Protein AF-A0A7J2I159-F1 (afdb_monomer_lite)

Sequence (285 aa):
MKMKIIVMLLSILTLILSRWFVVPNFFWIFVFPIVFCVITVYINKYKRRISYYNDFPNVLRVFFGCLGGVLLSFYDIFRVILGLLFVLFGILANDEAMRRVYRNRGLIVLSGIDGTGKSTHAENIRSWLEQNGIRCKIVPFHRYVFLDKLSRFRLRFHKEGRMMETGEKSPPRGWIPAKTSKFSFIRPYIALIDNFFLYLIRVVPSICRRKYVICDRFIWDNYVKHKMLGYNTRYLFELSTVIKPKIGMIFDVPSEVAVERVSGREFHYQYTKEQYDVERVEFKK

Foldseek 3Di:
DVLLVVLQVLLQVLLVCLQPDPDPSVCQLPPVLVVVLVVVQVCCVPPPVDDSLLCVLSSVLSSLSNCLSSLCNDPDPVSPVVSVVSSVCSNPDDSVLVSLLSLLPQEEEEAEDALLCLVVVLVVVCVVCVVVVAAEDEDELPDQPPVVVVVVVVVVVDPPPPVVPPPPQEDDEADDPDPPDPCPLCVLVSSLVSLVVSCVVPPSVCSSVRHRYYYHDGSCLSLLLCVLSPHPNPPVNVSSCPDDHPHYHYRDDQLVSSLVSQVPDSYDHRYDSVSSVSSRVVVVD

Structure (mmCIF, N/CA/C/O backbone):
data_AF-A0A7J2I159-F1
#
_entry.id   AF-A0A7J2I159-F1
#
loop_
_atom_site.group_PDB
_atom_site.id
_atom_site.type_symbol
_atom_site.label_atom_id
_atom_site.label_alt_id
_atom_site.label_comp_id
_atom_site.label_asym_id
_atom_site.label_entity_id
_atom_site.label_seq_id
_atom_site.pdbx_PDB_ins_code
_atom_site.Cartn_x
_atom_site.Cartn_y
_atom_site.Cartn_z
_atom_site.occupancy
_atom_site.B_iso_or_equiv
_atom_site.auth_seq_id
_atom_site.auth_comp_id
_atom_site.auth_asym_id
_atom_site.auth_atom_id
_atom_site.pdbx_PDB_model_num
ATOM 1 N N . MET A 1 1 ? 2.596 -6.182 -27.114 1.00 58.38 1 MET A N 1
ATOM 2 C CA . MET A 1 1 ? 3.818 -6.193 -27.951 1.00 58.38 1 MET A CA 1
ATOM 3 C C . MET A 1 1 ? 4.504 -4.833 -28.014 1.00 58.38 1 MET A C 1
ATOM 5 O O . MET A 1 1 ? 5.648 -4.759 -27.593 1.00 58.38 1 MET A O 1
ATOM 9 N N . LYS A 1 2 ? 3.804 -3.755 -28.411 1.00 82.25 2 LYS A N 1
ATOM 10 C CA . LYS A 1 2 ? 4.381 -2.402 -28.588 1.00 82.25 2 LYS A CA 1
ATOM 11 C C . LYS A 1 2 ? 5.243 -1.902 -27.410 1.00 82.25 2 LYS A C 1
ATOM 13 O O . LYS A 1 2 ? 6.369 -1.486 -27.628 1.00 82.25 2 LYS A O 1
ATOM 18 N N . MET A 1 3 ? 4.777 -2.035 -26.163 1.00 87.00 3 MET A N 1
ATOM 19 C CA . MET A 1 3 ? 5.532 -1.540 -24.996 1.00 87.00 3 MET A CA 1
ATOM 20 C C . MET A 1 3 ? 6.824 -2.320 -24.702 1.00 87.00 3 MET A C 1
ATOM 22 O O . MET A 1 3 ? 7.813 -1.730 -24.290 1.00 87.00 3 MET A O 1
ATOM 26 N N . LYS A 1 4 ? 6.839 -3.640 -24.931 1.00 88.56 4 LYS A N 1
ATOM 27 C CA . LYS A 1 4 ? 8.039 -4.464 -24.695 1.00 88.56 4 LYS A CA 1
ATOM 28 C C . LYS A 1 4 ? 9.181 -4.043 -25.623 1.00 88.56 4 LYS A C 1
ATOM 30 O O . LYS A 1 4 ? 10.315 -3.928 -25.181 1.00 88.56 4 LYS A O 1
ATOM 35 N N . ILE A 1 5 ? 8.839 -3.758 -26.881 1.00 89.75 5 ILE A N 1
ATOM 36 C CA . ILE A 1 5 ? 9.777 -3.275 -27.898 1.00 89.75 5 ILE A CA 1
ATOM 37 C C . ILE A 1 5 ? 10.323 -1.900 -27.501 1.00 89.75 5 ILE A C 1
ATOM 39 O O . ILE A 1 5 ? 11.528 -1.704 -27.541 1.00 89.75 5 ILE A O 1
ATOM 43 N N . ILE A 1 6 ? 9.463 -0.981 -27.044 1.00 90.31 6 ILE A N 1
ATOM 44 C CA . ILE A 1 6 ? 9.890 0.352 -26.583 1.00 90.31 6 ILE A CA 1
ATOM 45 C C . ILE A 1 6 ? 10.890 0.247 -25.425 1.00 90.31 6 ILE A C 1
ATOM 47 O O . ILE A 1 6 ? 11.934 0.888 -25.472 1.00 90.31 6 ILE A O 1
ATOM 51 N N . VAL A 1 7 ? 10.604 -0.576 -24.409 1.00 91.12 7 VAL A N 1
ATOM 52 C CA . VAL A 1 7 ? 11.515 -0.772 -23.264 1.00 91.12 7 VAL A CA 1
ATOM 53 C C . VAL A 1 7 ? 12.863 -1.332 -23.724 1.00 91.12 7 VAL A C 1
ATOM 55 O O . VAL A 1 7 ? 13.901 -0.842 -23.292 1.00 91.12 7 VAL A O 1
ATOM 58 N N . MET A 1 8 ? 12.852 -2.314 -24.628 1.00 91.94 8 MET A N 1
ATOM 59 C CA . MET A 1 8 ? 14.072 -2.914 -25.170 1.00 91.94 8 MET A CA 1
ATOM 60 C C . MET A 1 8 ? 14.891 -1.903 -25.987 1.00 91.94 8 MET A C 1
ATOM 62 O O . MET A 1 8 ? 16.079 -1.732 -25.726 1.00 91.94 8 MET A O 1
ATOM 66 N N . LEU A 1 9 ? 14.258 -1.177 -26.913 1.00 93.06 9 LEU A N 1
ATOM 67 C CA . LEU A 1 9 ? 14.917 -0.142 -27.716 1.00 93.06 9 LEU A CA 1
ATOM 68 C C . LEU A 1 9 ? 15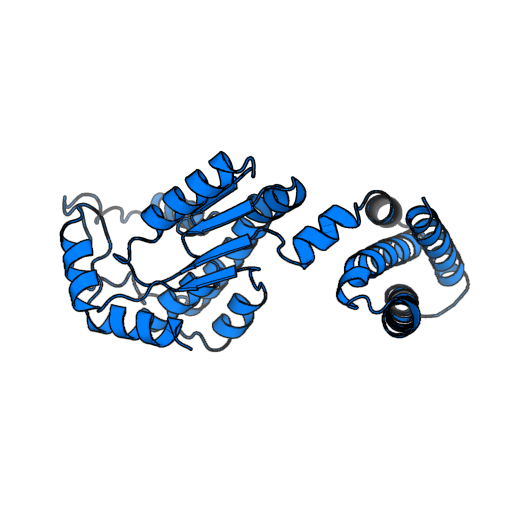.520 0.957 -26.839 1.00 93.06 9 LEU A C 1
ATOM 70 O O . LEU A 1 9 ? 16.670 1.333 -27.046 1.00 93.06 9 LEU A O 1
ATOM 74 N N . LEU A 1 10 ? 14.782 1.432 -25.831 1.00 92.31 10 LEU A N 1
ATOM 75 C CA . LEU A 1 10 ? 15.288 2.446 -24.907 1.00 92.31 10 LEU A CA 1
ATOM 76 C C . LEU A 1 10 ? 16.437 1.916 -24.045 1.00 92.31 10 LEU A C 1
ATOM 78 O O . LEU A 1 10 ? 17.377 2.662 -23.811 1.00 92.31 10 LEU A O 1
ATOM 82 N N . SER A 1 11 ? 16.416 0.645 -23.632 1.00 92.25 11 SER A N 1
ATOM 83 C CA . SER A 1 11 ? 17.537 0.044 -22.890 1.00 92.25 11 SER A CA 1
ATOM 84 C C . SER A 1 11 ? 18.818 -0.085 -23.725 1.00 92.25 11 SER A C 1
ATOM 86 O O . SER A 1 11 ? 19.912 0.153 -23.222 1.00 92.25 11 SER A O 1
ATOM 88 N N . ILE A 1 12 ? 18.694 -0.410 -25.018 1.00 92.62 12 ILE A N 1
ATOM 89 C CA . ILE A 1 12 ? 19.832 -0.461 -25.948 1.00 92.62 12 ILE A CA 1
ATOM 90 C C . ILE A 1 12 ? 20.345 0.956 -26.220 1.00 92.62 12 ILE A C 1
ATOM 92 O O . ILE A 1 12 ? 21.551 1.193 -26.202 1.00 92.62 12 ILE A O 1
ATOM 96 N N . LEU A 1 13 ? 19.435 1.911 -26.423 1.00 92.38 13 LEU A N 1
ATOM 97 C CA . LEU A 1 13 ? 19.789 3.311 -26.625 1.00 92.38 13 LEU A CA 1
ATOM 98 C C . LEU A 1 13 ? 20.539 3.877 -25.412 1.00 92.38 13 LEU A C 1
ATOM 100 O O . LEU A 1 13 ? 21.581 4.503 -25.591 1.00 92.38 13 LEU A O 1
ATOM 104 N N . THR A 1 14 ? 20.065 3.630 -24.184 1.00 90.62 14 THR A N 1
ATOM 105 C CA . THR A 1 14 ? 20.770 4.097 -22.980 1.00 90.62 14 THR A CA 1
ATOM 106 C C . THR A 1 14 ? 22.129 3.434 -22.814 1.00 90.62 14 THR A C 1
ATOM 108 O O . THR A 1 14 ? 23.076 4.125 -22.458 1.00 90.62 14 THR A O 1
ATOM 111 N N . LEU A 1 15 ? 22.263 2.144 -23.138 1.00 91.31 15 LEU A N 1
ATOM 112 C CA . LEU A 1 15 ? 23.552 1.450 -23.141 1.00 91.31 15 LEU A CA 1
ATOM 113 C C . LEU A 1 15 ? 24.565 2.112 -24.090 1.00 91.31 15 LEU A C 1
ATOM 115 O O . LEU A 1 15 ? 25.704 2.359 -23.694 1.00 91.31 15 LEU A O 1
ATOM 119 N N . ILE A 1 16 ? 24.158 2.405 -25.329 1.00 90.62 16 ILE A N 1
ATOM 120 C CA . ILE A 1 16 ? 25.031 3.038 -26.330 1.00 90.62 16 ILE A CA 1
ATOM 121 C C . ILE A 1 16 ? 25.432 4.440 -25.862 1.00 90.62 16 ILE A C 1
ATOM 123 O O . ILE A 1 16 ? 26.619 4.762 -25.817 1.00 90.62 16 ILE A O 1
ATOM 127 N N . LEU A 1 17 ? 24.461 5.254 -25.443 1.00 89.00 17 LEU A N 1
ATOM 128 C CA . LEU A 1 17 ? 24.713 6.630 -25.014 1.00 89.00 17 LEU A CA 1
ATOM 129 C C . LEU A 1 17 ? 25.607 6.700 -23.772 1.00 89.00 17 LEU A C 1
ATOM 131 O O . LEU A 1 17 ? 26.526 7.513 -23.736 1.00 89.00 17 LEU A O 1
ATOM 135 N N . SER A 1 18 ? 25.404 5.814 -22.795 1.00 87.00 18 SER A N 1
ATOM 136 C CA . SER A 1 18 ? 26.244 5.731 -21.593 1.00 87.00 18 SER A CA 1
ATOM 137 C C . SER A 1 18 ? 27.680 5.280 -21.859 1.00 87.00 18 SER A C 1
ATOM 139 O O . SER A 1 18 ? 28.532 5.461 -20.993 1.00 87.00 18 SER A O 1
ATOM 141 N N . ARG A 1 19 ? 27.967 4.673 -23.016 1.00 85.31 19 ARG A N 1
ATOM 142 C CA . ARG A 1 19 ? 29.338 4.312 -23.412 1.00 85.31 19 ARG A CA 1
ATOM 143 C C . ARG A 1 19 ? 30.039 5.412 -24.205 1.00 85.31 19 ARG A C 1
ATOM 145 O O . ARG A 1 19 ? 31.258 5.506 -24.136 1.00 85.31 19 ARG A O 1
ATOM 152 N N . TRP A 1 20 ? 29.284 6.201 -24.966 1.00 84.69 20 TRP A N 1
ATOM 153 C CA . TRP A 1 20 ? 29.835 7.163 -25.926 1.00 84.69 20 TRP A CA 1
ATOM 154 C C . TRP A 1 20 ? 29.887 8.597 -25.391 1.00 84.69 20 TRP A C 1
ATOM 156 O O . TRP A 1 20 ? 30.729 9.375 -25.828 1.00 84.69 20 TRP A O 1
ATOM 166 N N . PHE A 1 21 ? 29.016 8.959 -24.447 1.00 82.12 21 PHE A N 1
ATOM 167 C CA . PHE A 1 21 ? 28.947 10.315 -23.902 1.00 82.12 21 PHE A CA 1
ATOM 168 C C . PHE A 1 21 ? 29.496 10.390 -22.476 1.00 82.12 21 PHE A C 1
ATOM 170 O O . PHE A 1 21 ? 29.102 9.618 -21.605 1.00 82.12 21 PHE A O 1
ATOM 177 N N . VAL A 1 22 ? 30.330 11.402 -22.210 1.00 73.12 22 VAL A N 1
ATOM 178 C CA . VAL A 1 22 ? 30.874 11.735 -20.876 1.00 73.12 22 VAL A CA 1
ATOM 179 C C . VAL A 1 22 ? 29.848 12.535 -20.060 1.00 73.12 22 VAL A C 1
ATOM 181 O O . VAL A 1 22 ? 30.122 13.605 -19.527 1.00 73.12 22 VAL A O 1
ATOM 184 N N . VAL A 1 23 ? 28.610 12.054 -20.010 1.00 76.19 23 VAL A N 1
ATOM 185 C CA . VAL A 1 23 ? 27.551 12.627 -19.169 1.00 76.19 23 VAL A CA 1
ATOM 186 C C . VAL A 1 23 ? 27.371 11.697 -17.972 1.00 76.19 23 VAL A C 1
ATOM 188 O O . VAL A 1 23 ? 27.464 10.479 -18.145 1.00 76.19 23 VAL A O 1
ATOM 191 N N . PRO A 1 24 ? 27.100 12.210 -16.755 1.00 79.75 24 PRO A N 1
ATOM 192 C CA . PRO A 1 24 ? 26.828 11.350 -15.614 1.00 79.75 24 PRO A CA 1
ATOM 193 C C . PRO A 1 24 ? 25.751 10.321 -15.955 1.00 79.75 24 PRO A C 1
ATOM 195 O O . PRO A 1 24 ? 24.644 10.674 -16.350 1.00 79.75 24 PRO A O 1
ATOM 198 N N . ASN A 1 25 ? 26.063 9.040 -15.763 1.00 74.19 25 ASN A N 1
ATOM 199 C CA . ASN A 1 25 ? 25.189 7.919 -16.117 1.00 74.19 25 ASN A CA 1
ATOM 200 C C . ASN A 1 25 ? 23.771 8.017 -15.523 1.00 74.19 25 ASN A C 1
ATOM 202 O O . ASN A 1 25 ? 22.812 7.534 -16.120 1.00 74.19 25 ASN A O 1
ATOM 206 N N . PHE A 1 26 ? 23.616 8.700 -14.385 1.00 77.25 26 PHE A N 1
ATOM 207 C CA . PHE A 1 26 ? 22.316 8.977 -13.770 1.00 77.25 26 PHE A CA 1
ATOM 208 C C . PHE A 1 26 ? 21.402 9.865 -14.623 1.00 77.25 26 PHE A C 1
ATOM 210 O O . PHE A 1 26 ? 20.183 9.758 -14.513 1.00 77.25 26 PHE A O 1
ATOM 217 N N . PHE A 1 27 ? 21.955 10.697 -15.503 1.00 85.19 27 PHE A N 1
ATOM 218 C CA . PHE A 1 27 ? 21.188 11.577 -16.380 1.00 85.19 27 PHE A CA 1
ATOM 219 C C . PHE A 1 27 ? 20.254 10.777 -17.299 1.00 85.19 27 PHE A C 1
ATOM 221 O O . PHE A 1 27 ? 19.045 11.014 -17.332 1.00 85.19 27 PHE A O 1
ATOM 228 N N . TRP A 1 28 ? 20.782 9.745 -17.963 1.00 82.19 28 TRP A N 1
ATOM 229 C CA . TRP A 1 28 ? 20.014 8.904 -18.886 1.00 82.19 28 TRP A CA 1
ATOM 230 C C . TRP A 1 28 ? 18.925 8.077 -18.193 1.00 82.19 28 TRP A C 1
ATOM 232 O O . TRP A 1 28 ? 17.908 7.763 -18.812 1.00 82.19 28 TRP A O 1
ATOM 242 N N . ILE A 1 29 ? 19.100 7.775 -16.902 1.00 87.31 29 ILE A N 1
ATOM 243 C CA . ILE A 1 29 ? 18.109 7.050 -16.095 1.00 87.31 29 ILE A CA 1
ATOM 244 C C . ILE A 1 29 ? 16.820 7.866 -15.950 1.00 87.31 29 ILE A C 1
ATOM 246 O O . ILE A 1 29 ? 15.743 7.279 -15.944 1.00 87.31 29 ILE A O 1
ATOM 250 N N . PHE A 1 30 ? 16.902 9.198 -15.858 1.00 88.44 30 PHE A N 1
ATOM 251 C CA . PHE A 1 30 ? 15.733 10.051 -15.610 1.00 88.44 30 PHE A CA 1
ATOM 252 C C . PHE A 1 30 ? 15.216 10.768 -16.859 1.00 88.44 30 PHE A C 1
ATOM 254 O O . PHE A 1 30 ? 14.002 10.914 -17.003 1.00 88.44 30 PHE A O 1
ATOM 261 N N . VAL A 1 31 ? 16.087 11.158 -17.793 1.00 89.69 31 VAL A N 1
ATOM 262 C CA . VAL A 1 31 ? 15.688 11.938 -18.979 1.00 89.69 31 VAL A CA 1
ATOM 263 C C . VAL A 1 31 ? 14.695 11.180 -19.854 1.00 89.69 31 VAL A C 1
ATOM 265 O O . VAL A 1 31 ? 13.618 11.700 -20.143 1.00 89.69 31 VAL A O 1
ATOM 268 N N . PHE A 1 32 ? 14.997 9.936 -20.234 1.00 88.75 32 PHE A N 1
ATOM 269 C CA . PHE A 1 32 ? 14.109 9.169 -21.111 1.00 88.75 32 PHE A CA 1
ATOM 270 C C . PHE A 1 32 ? 12.751 8.852 -20.469 1.00 88.75 32 PHE A C 1
ATOM 272 O O . PHE A 1 32 ? 11.735 9.075 -21.134 1.00 88.75 32 PHE A O 1
ATOM 279 N N . PRO A 1 33 ? 12.663 8.412 -19.196 1.00 90.81 33 PRO A N 1
ATOM 280 C CA . PRO A 1 33 ? 11.369 8.256 -18.533 1.00 90.81 33 PRO A CA 1
ATOM 281 C C . PRO A 1 33 ? 10.580 9.561 -18.398 1.00 90.81 33 PRO A C 1
ATOM 283 O O . PRO A 1 33 ? 9.361 9.531 -18.566 1.00 90.81 33 PRO A O 1
ATOM 286 N N . ILE A 1 34 ? 11.236 10.697 -18.127 1.00 90.81 34 ILE A N 1
ATOM 287 C CA . ILE A 1 34 ? 10.565 12.004 -18.024 1.00 90.81 34 ILE A CA 1
ATOM 288 C C . ILE A 1 34 ? 10.009 12.425 -19.385 1.00 90.81 34 ILE A C 1
ATOM 290 O O . ILE A 1 34 ? 8.825 12.743 -19.479 1.00 90.81 34 ILE A O 1
ATOM 294 N N . VAL A 1 35 ? 10.815 12.364 -20.449 1.00 90.88 35 VAL A N 1
ATOM 295 C CA . VAL A 1 35 ? 10.371 12.687 -21.816 1.00 90.88 35 VAL A CA 1
ATOM 296 C C . VAL A 1 35 ? 9.223 11.768 -22.236 1.00 90.88 35 VAL A C 1
ATOM 298 O O . VAL A 1 35 ? 8.194 12.235 -22.726 1.00 90.88 35 VAL A O 1
ATOM 301 N N . PHE A 1 36 ? 9.342 10.466 -21.967 1.00 90.06 36 PHE A N 1
ATOM 302 C CA . PHE A 1 36 ? 8.275 9.502 -22.218 1.00 90.06 36 PHE A CA 1
ATOM 303 C C . PHE A 1 36 ? 6.997 9.843 -21.433 1.00 90.06 36 PHE A C 1
ATOM 305 O O . PHE A 1 36 ? 5.900 9.808 -21.994 1.00 90.06 36 PHE A O 1
ATOM 312 N N . CYS A 1 37 ? 7.116 10.223 -20.158 1.00 89.38 37 CYS A N 1
ATOM 313 C CA . CYS A 1 37 ? 5.994 10.672 -19.333 1.00 89.38 37 CYS A CA 1
ATOM 314 C C . CYS A 1 37 ? 5.311 11.904 -19.945 1.00 89.38 37 CYS A C 1
ATOM 316 O O . CYS A 1 37 ? 4.107 11.881 -20.177 1.00 89.38 37 CYS A O 1
ATOM 318 N N . VAL A 1 38 ? 6.067 12.944 -20.304 1.00 88.44 38 VAL A N 1
ATOM 319 C CA . VAL A 1 38 ? 5.517 14.176 -20.895 1.00 88.44 38 VAL A CA 1
ATOM 320 C C . VAL A 1 38 ? 4.773 13.885 -22.202 1.00 88.44 38 VAL A C 1
ATOM 322 O O . VAL A 1 38 ? 3.632 14.319 -22.369 1.00 88.44 38 VAL A O 1
ATOM 325 N N . ILE A 1 39 ? 5.370 13.095 -23.100 1.00 87.69 39 ILE A N 1
ATOM 326 C CA . ILE A 1 39 ? 4.756 12.732 -24.386 1.00 87.69 39 ILE A CA 1
ATOM 327 C C . ILE A 1 39 ? 3.473 11.922 -24.168 1.00 87.69 39 ILE A C 1
ATOM 329 O O . ILE A 1 39 ? 2.435 12.224 -24.759 1.00 87.69 39 ILE A O 1
ATOM 333 N N . THR A 1 40 ? 3.518 10.896 -23.315 1.00 85.31 40 THR A N 1
ATOM 334 C CA . THR A 1 40 ? 2.352 10.033 -23.057 1.00 85.31 40 THR A CA 1
ATOM 335 C C . THR A 1 40 ? 1.216 10.785 -22.373 1.00 85.31 40 THR A C 1
ATOM 337 O O . THR A 1 40 ? 0.069 10.655 -22.803 1.00 85.31 40 THR A O 1
ATOM 340 N N . VAL A 1 41 ? 1.525 11.642 -21.395 1.00 83.50 41 VAL A N 1
ATOM 341 C CA . VAL A 1 41 ? 0.549 12.511 -20.726 1.00 83.50 41 VAL A CA 1
ATOM 342 C C . VAL A 1 41 ? -0.086 13.478 -21.719 1.00 83.50 41 VAL A C 1
ATOM 344 O O . VAL A 1 41 ? -1.310 13.608 -21.731 1.00 83.50 41 VAL A O 1
ATOM 347 N N . TYR A 1 42 ? 0.706 14.116 -22.585 1.00 83.31 42 TYR A N 1
ATOM 348 C CA . TYR A 1 42 ? 0.189 15.017 -23.615 1.00 83.31 42 TYR A CA 1
ATOM 349 C C . TYR A 1 42 ? -0.767 14.287 -24.570 1.00 83.31 42 TYR A C 1
ATOM 351 O O . TYR A 1 42 ? -1.920 14.695 -24.736 1.00 83.31 42 TYR A O 1
ATOM 359 N N . ILE A 1 43 ? -0.337 13.152 -25.130 1.00 81.94 43 ILE A N 1
ATOM 360 C CA . ILE A 1 43 ? -1.156 12.354 -26.052 1.00 81.94 43 ILE A CA 1
ATOM 361 C C . ILE A 1 43 ? -2.446 11.887 -25.367 1.00 81.94 43 ILE A C 1
ATOM 363 O O . ILE A 1 43 ? -3.527 12.004 -25.943 1.00 81.94 43 ILE A O 1
ATOM 367 N N . ASN A 1 44 ? -2.375 11.369 -24.142 1.00 78.19 44 ASN A N 1
ATOM 368 C CA . ASN A 1 44 ? -3.551 10.809 -23.480 1.00 78.19 44 ASN A CA 1
ATOM 369 C C . ASN A 1 44 ? -4.523 11.873 -22.962 1.00 78.19 44 ASN A C 1
ATOM 371 O O . ASN A 1 44 ? -5.735 11.641 -23.020 1.00 78.19 44 ASN A O 1
ATOM 375 N N . LYS A 1 45 ? -4.027 13.041 -22.537 1.00 75.81 45 LYS A N 1
ATOM 376 C CA . LYS A 1 45 ? -4.864 14.173 -22.122 1.00 75.81 45 LYS A CA 1
ATOM 377 C C . LYS A 1 45 ? -5.625 14.766 -23.308 1.00 75.81 45 LYS A C 1
ATOM 379 O O . LYS A 1 45 ? -6.845 14.885 -23.230 1.00 75.81 45 LYS A O 1
ATOM 384 N N . TYR A 1 46 ? -4.932 15.082 -24.404 1.00 72.75 46 TYR A N 1
ATOM 385 C CA . TYR A 1 46 ? -5.533 15.801 -25.533 1.00 72.75 46 TYR A CA 1
ATOM 386 C C . TYR A 1 46 ? -6.217 14.885 -26.553 1.00 72.75 46 TYR A C 1
ATOM 388 O O . TYR A 1 46 ? -7.299 15.210 -27.031 1.00 72.75 46 TYR A O 1
ATOM 396 N N . LYS A 1 47 ? -5.638 13.718 -26.864 1.00 71.94 47 LYS A N 1
ATOM 397 C CA . LYS A 1 47 ? -6.154 12.832 -27.924 1.00 71.94 47 LYS A CA 1
ATOM 398 C C . LYS A 1 47 ? -7.162 11.800 -27.423 1.00 71.94 47 LYS A C 1
ATOM 400 O O . LYS A 1 47 ? -7.982 11.332 -28.204 1.00 71.94 47 LYS A O 1
ATOM 405 N N . ARG A 1 48 ? -7.075 11.383 -26.154 1.00 72.06 48 ARG A N 1
ATOM 406 C CA . ARG A 1 48 ? -7.845 10.231 -25.643 1.00 72.06 48 ARG A CA 1
ATOM 407 C C . ARG A 1 48 ? -8.726 10.520 -24.426 1.00 72.06 48 ARG A C 1
ATOM 409 O O . ARG A 1 48 ? -9.504 9.646 -24.062 1.00 72.06 48 ARG A O 1
ATOM 416 N N . ARG A 1 49 ? -8.631 11.703 -23.801 1.00 73.69 49 ARG A N 1
ATOM 417 C CA . ARG A 1 49 ? -9.320 12.053 -22.535 1.00 73.69 49 ARG A CA 1
ATOM 418 C C . ARG A 1 49 ? -9.138 10.996 -21.432 1.00 73.69 49 ARG A C 1
ATOM 420 O O . ARG A 1 49 ? -10.031 10.744 -20.627 1.00 73.69 49 ARG A O 1
ATOM 427 N N . ILE A 1 50 ? -7.972 10.353 -21.391 1.00 75.75 50 ILE A N 1
ATOM 428 C CA . ILE A 1 50 ? -7.640 9.327 -20.399 1.00 75.75 50 ILE A CA 1
ATOM 429 C C . ILE A 1 50 ? -6.856 9.980 -19.250 1.00 75.75 50 ILE A C 1
ATOM 431 O O . ILE A 1 50 ? -5.984 10.812 -19.482 1.00 75.75 50 ILE A O 1
ATOM 435 N N . SER A 1 51 ? -7.131 9.581 -18.002 1.00 73.31 51 SER A N 1
ATOM 436 C CA . SER A 1 51 ? -6.363 10.037 -16.831 1.00 73.31 51 SER A CA 1
ATOM 437 C C . SER A 1 51 ? -4.873 9.677 -16.945 1.00 73.31 51 SER A C 1
ATOM 439 O O . SER A 1 51 ? -4.540 8.517 -17.204 1.00 73.31 51 SER A O 1
ATOM 441 N N . TYR A 1 52 ? -3.995 10.648 -16.661 1.00 70.56 52 TYR A N 1
ATOM 442 C CA . TYR A 1 52 ? -2.527 10.522 -16.703 1.00 70.56 52 TYR A CA 1
ATOM 443 C C . TYR A 1 52 ? -1.976 9.392 -15.819 1.00 70.56 52 TYR A C 1
ATOM 445 O O . TYR A 1 52 ? -0.948 8.790 -16.116 1.00 70.56 52 TYR A O 1
ATOM 453 N N . TYR A 1 53 ? -2.701 9.020 -14.763 1.00 68.19 53 TYR A N 1
ATOM 454 C CA . TYR A 1 53 ? -2.349 7.904 -13.884 1.00 68.19 53 TYR A CA 1
ATOM 455 C C . TYR A 1 53 ? -2.292 6.538 -14.588 1.00 68.19 53 TYR A C 1
ATOM 457 O O . TYR A 1 53 ? -1.783 5.573 -14.021 1.00 68.19 53 TYR A O 1
ATOM 465 N N . ASN A 1 54 ? -2.832 6.419 -15.806 1.00 74.69 54 ASN A N 1
ATOM 466 C CA . ASN A 1 54 ? -2.713 5.200 -16.610 1.00 74.69 54 ASN A CA 1
ATOM 467 C C . ASN A 1 54 ? -1.308 4.966 -17.173 1.00 74.69 54 ASN A C 1
ATOM 469 O O . ASN A 1 54 ? -1.009 3.828 -17.538 1.00 74.69 54 ASN A O 1
ATOM 473 N N . ASP A 1 55 ? -0.472 6.001 -17.266 1.00 82.12 55 ASP A N 1
ATOM 474 C CA . ASP A 1 55 ? 0.836 5.896 -17.921 1.00 82.12 55 ASP A CA 1
ATOM 475 C C . ASP A 1 55 ? 1.980 5.674 -16.944 1.00 82.12 55 ASP A C 1
ATOM 477 O O . ASP A 1 55 ? 3.025 5.166 -17.345 1.00 82.12 55 ASP A O 1
ATOM 481 N N . PHE A 1 56 ? 1.771 5.962 -15.657 1.00 84.19 56 PHE A N 1
ATOM 482 C CA . PHE A 1 56 ? 2.789 5.779 -14.625 1.00 84.19 56 PHE A CA 1
ATOM 483 C C . PHE A 1 56 ? 3.417 4.370 -14.635 1.00 84.19 56 PHE A C 1
ATOM 485 O O . PHE A 1 56 ? 4.644 4.270 -14.606 1.00 84.19 56 PHE A O 1
ATOM 492 N N . PRO A 1 57 ? 2.652 3.267 -14.783 1.00 88.00 57 PRO A N 1
ATOM 493 C CA . PRO A 1 57 ? 3.250 1.940 -14.924 1.00 88.00 57 PRO A CA 1
ATOM 494 C C . PRO A 1 57 ? 4.158 1.783 -16.145 1.00 88.00 57 PRO A C 1
ATOM 496 O O . PRO A 1 57 ? 5.186 1.118 -16.059 1.00 88.00 57 PRO A O 1
ATOM 499 N N . ASN A 1 58 ? 3.815 2.407 -17.272 1.00 89.12 58 ASN A N 1
ATOM 500 C CA . ASN A 1 58 ? 4.638 2.369 -18.477 1.00 89.12 58 ASN A CA 1
ATOM 501 C C . ASN A 1 58 ? 5.903 3.216 -18.319 1.00 89.12 58 ASN A C 1
ATOM 503 O O . ASN A 1 58 ? 6.976 2.761 -18.706 1.00 89.12 58 ASN A O 1
ATOM 507 N N . VAL A 1 59 ? 5.804 4.382 -17.678 1.00 90.69 59 VAL A N 1
ATOM 508 C CA . VAL A 1 59 ? 6.968 5.198 -17.297 1.00 90.69 59 VAL A CA 1
ATOM 509 C C . VAL A 1 59 ? 7.911 4.395 -16.401 1.00 90.69 59 VAL A C 1
ATOM 511 O O . VAL A 1 59 ? 9.113 4.369 -16.650 1.00 90.69 59 VAL A O 1
ATOM 514 N N . LEU A 1 60 ? 7.379 3.659 -15.420 1.00 91.12 60 LEU A N 1
ATOM 515 C CA . LEU A 1 60 ? 8.189 2.825 -14.531 1.00 91.12 60 LEU A CA 1
ATOM 516 C C . LEU A 1 60 ? 8.893 1.681 -15.285 1.00 91.12 60 LEU A C 1
ATOM 518 O O . LEU A 1 60 ? 10.047 1.365 -15.007 1.00 91.12 60 LEU A O 1
ATOM 522 N N . ARG A 1 61 ? 8.238 1.082 -16.286 1.00 91.88 61 ARG A N 1
ATOM 523 C CA . ARG A 1 61 ? 8.868 0.071 -17.154 1.00 91.88 61 ARG A CA 1
ATOM 524 C C . ARG A 1 61 ? 10.010 0.645 -17.986 1.00 91.88 61 ARG A C 1
ATOM 526 O O . ARG A 1 61 ? 11.034 -0.017 -18.124 1.00 91.88 61 ARG A O 1
ATOM 533 N N . VAL A 1 62 ? 9.835 1.854 -18.524 1.00 92.88 62 VAL A N 1
ATOM 534 C CA . VAL A 1 62 ? 10.901 2.572 -19.240 1.00 92.88 62 VAL A CA 1
ATOM 535 C C . VAL A 1 62 ? 12.049 2.888 -18.292 1.00 92.88 62 VAL A C 1
ATOM 537 O O . VAL A 1 62 ? 13.190 2.612 -1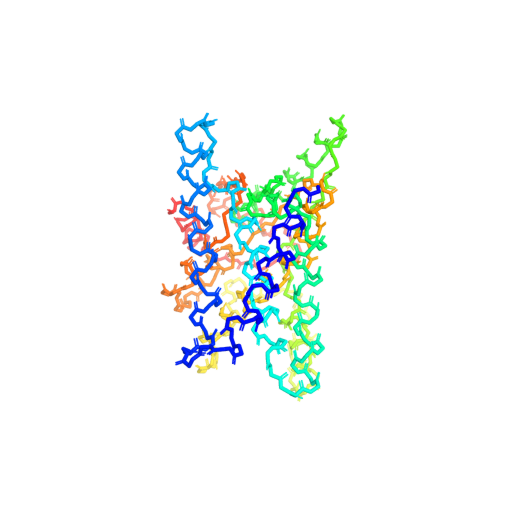8.636 1.00 92.88 62 VAL A O 1
ATOM 540 N N . PHE A 1 63 ? 11.756 3.359 -17.080 1.00 93.94 63 PHE A N 1
ATOM 541 C CA . PHE A 1 63 ? 12.760 3.603 -16.046 1.00 93.94 63 PHE A CA 1
ATOM 542 C C . PHE A 1 63 ? 13.606 2.358 -15.755 1.00 93.94 63 PHE A C 1
ATOM 544 O O . PHE A 1 63 ? 14.830 2.447 -15.781 1.00 93.94 63 PHE A O 1
ATOM 551 N N . PHE A 1 64 ? 12.990 1.184 -15.570 1.00 93.94 64 PHE A N 1
ATOM 552 C CA . PHE A 1 64 ? 13.747 -0.061 -15.390 1.00 93.94 64 PHE A CA 1
ATOM 553 C C . PHE A 1 64 ? 14.571 -0.446 -16.623 1.00 93.94 64 PHE A C 1
ATOM 555 O O . PHE A 1 64 ? 15.702 -0.896 -16.472 1.00 93.94 64 PHE A O 1
ATOM 562 N N . GLY A 1 65 ? 14.049 -0.226 -17.833 1.00 93.81 65 GLY A N 1
ATOM 563 C CA . GLY A 1 65 ? 14.812 -0.424 -19.068 1.00 93.81 65 GLY A CA 1
ATOM 564 C C . GLY A 1 65 ? 16.043 0.483 -19.150 1.00 93.81 65 GLY A C 1
ATOM 565 O O . GLY A 1 65 ? 17.140 0.001 -19.419 1.00 93.81 65 GLY A O 1
ATOM 566 N N . CYS A 1 66 ? 15.883 1.777 -18.862 1.00 93.50 66 CYS A N 1
ATOM 567 C CA . CYS A 1 66 ? 16.968 2.757 -18.877 1.00 93.50 66 CYS A CA 1
ATOM 568 C C . CYS A 1 66 ? 18.012 2.466 -17.793 1.00 93.50 66 CYS A C 1
ATOM 570 O O . CYS A 1 66 ? 19.203 2.446 -18.099 1.00 93.50 66 CYS A O 1
ATOM 572 N N . LEU A 1 67 ? 17.571 2.173 -16.563 1.00 93.50 67 LEU A N 1
ATOM 573 C CA . LEU A 1 67 ? 18.432 1.745 -15.457 1.00 93.50 67 LEU A CA 1
ATOM 574 C C . LEU A 1 67 ? 19.225 0.487 -15.828 1.00 93.50 67 LEU A C 1
ATOM 576 O O . LEU A 1 67 ? 20.430 0.429 -15.602 1.00 93.50 67 LEU A O 1
ATOM 580 N N . GLY A 1 68 ? 18.558 -0.493 -16.441 1.00 92.56 68 GLY A N 1
ATOM 581 C CA . GLY A 1 68 ? 19.193 -1.709 -16.928 1.00 92.56 68 GLY A CA 1
ATOM 582 C C . GLY A 1 68 ? 20.259 -1.430 -17.988 1.00 92.56 68 GLY A C 1
ATOM 583 O O . GLY A 1 68 ? 21.383 -1.904 -17.852 1.00 92.56 68 GLY A O 1
ATOM 584 N N . GLY A 1 69 ? 19.955 -0.598 -18.988 1.00 92.06 69 GLY A N 1
ATOM 585 C CA . GLY A 1 69 ? 20.917 -0.208 -20.026 1.00 92.06 69 GLY A CA 1
ATOM 586 C C . GLY A 1 69 ? 22.134 0.553 -19.490 1.00 92.06 69 GLY A C 1
ATOM 587 O O . GLY A 1 69 ? 23.252 0.300 -19.927 1.00 92.06 69 GLY A O 1
ATOM 588 N N . VAL A 1 70 ? 21.946 1.414 -18.484 1.00 92.06 70 VAL A N 1
ATOM 589 C CA . VAL A 1 70 ? 23.055 2.096 -17.796 1.00 92.06 70 VAL A CA 1
ATOM 590 C C . VAL A 1 70 ? 23.914 1.103 -17.011 1.00 92.06 70 VAL A C 1
ATOM 592 O O . VAL A 1 70 ? 25.135 1.167 -17.060 1.00 92.06 70 VAL A O 1
ATOM 595 N N . LEU A 1 71 ? 23.308 0.147 -16.306 1.00 91.69 71 LEU A N 1
ATOM 596 C CA . LEU A 1 71 ? 24.065 -0.870 -15.569 1.00 91.69 71 LEU A CA 1
ATOM 597 C C . LEU A 1 71 ? 24.867 -1.800 -16.497 1.00 91.69 71 LEU A C 1
ATOM 599 O O . LEU A 1 71 ? 25.972 -2.206 -16.143 1.00 91.69 71 LEU A O 1
ATOM 603 N N . LEU A 1 72 ? 24.354 -2.067 -17.701 1.00 91.81 72 LEU A N 1
ATOM 604 C CA . LEU A 1 72 ? 25.042 -2.819 -18.758 1.00 91.81 72 LEU A CA 1
ATOM 605 C C . LEU A 1 72 ? 26.233 -2.071 -19.381 1.00 91.81 72 LEU A C 1
ATOM 607 O O . LEU A 1 72 ? 27.040 -2.679 -20.093 1.00 91.81 72 LEU A O 1
ATOM 611 N N . SER A 1 73 ? 26.352 -0.756 -19.167 1.00 89.38 73 SER A N 1
ATOM 612 C CA . SER A 1 73 ? 27.478 0.014 -19.700 1.00 89.38 73 SER A CA 1
ATOM 613 C C . SER A 1 73 ? 28.766 -0.206 -18.902 1.00 89.38 73 SER A C 1
ATOM 615 O O . SER A 1 73 ? 29.847 0.023 -19.440 1.00 89.38 73 SER A O 1
ATOM 617 N N . PHE A 1 74 ? 28.662 -0.678 -17.656 1.00 87.75 74 PHE A N 1
ATOM 618 C CA . PHE A 1 74 ? 29.807 -0.993 -16.807 1.00 87.75 74 PHE A CA 1
ATOM 619 C C . PHE A 1 74 ? 30.426 -2.354 -17.162 1.00 87.75 74 PHE A C 1
ATOM 621 O O . PHE A 1 74 ? 29.743 -3.258 -17.632 1.00 87.75 74 PHE A O 1
ATOM 628 N N . TYR A 1 75 ? 31.720 -2.509 -16.874 1.00 84.62 75 TYR A N 1
ATOM 629 C CA . TYR A 1 75 ? 32.478 -3.748 -17.110 1.00 84.62 75 TYR A CA 1
ATOM 630 C C . TYR A 1 75 ? 32.418 -4.748 -15.944 1.00 84.62 75 TYR A C 1
ATOM 632 O O . TYR A 1 75 ? 32.900 -5.870 -16.059 1.00 84.62 75 TYR A O 1
ATOM 640 N N . ASP A 1 76 ? 31.832 -4.346 -14.816 1.00 91.06 76 ASP A N 1
ATOM 641 C CA . ASP A 1 76 ? 31.675 -5.199 -13.640 1.00 91.06 76 ASP A CA 1
ATOM 642 C C . ASP A 1 76 ? 30.574 -6.247 -13.866 1.00 91.06 76 ASP A C 1
ATOM 644 O O . ASP A 1 76 ? 29.412 -5.903 -14.106 1.00 91.06 76 ASP A O 1
ATOM 648 N N . ILE A 1 77 ? 30.937 -7.527 -13.742 1.00 92.25 77 ILE A N 1
ATOM 649 C CA . ILE A 1 77 ? 30.051 -8.682 -13.950 1.00 92.25 77 ILE A CA 1
ATOM 650 C C . ILE A 1 77 ? 28.777 -8.558 -13.108 1.00 92.25 77 ILE A C 1
ATOM 652 O O . ILE A 1 77 ? 27.679 -8.812 -13.610 1.00 92.25 77 ILE A O 1
ATOM 656 N N . PHE A 1 78 ? 28.893 -8.118 -11.851 1.00 93.75 78 PHE A N 1
ATOM 657 C CA . PHE A 1 78 ? 27.737 -7.978 -10.966 1.00 93.75 78 PHE A CA 1
ATOM 658 C C . PHE A 1 78 ? 26.721 -6.961 -11.509 1.00 93.75 78 PHE A C 1
ATOM 660 O O . PHE A 1 78 ? 25.516 -7.230 -11.546 1.00 93.75 78 PHE A O 1
ATOM 667 N N . ARG A 1 79 ? 27.196 -5.807 -11.995 1.00 92.19 79 ARG A N 1
ATOM 668 C CA . ARG A 1 79 ? 26.343 -4.762 -12.585 1.00 92.19 79 ARG A CA 1
ATOM 669 C C . ARG A 1 79 ? 25.732 -5.195 -13.906 1.00 92.19 79 ARG A C 1
ATOM 671 O O . ARG A 1 79 ? 24.568 -4.889 -14.139 1.00 92.19 79 ARG A O 1
ATOM 678 N N . VAL A 1 80 ? 26.466 -5.936 -14.732 1.00 91.62 80 VAL A N 1
ATOM 679 C CA . VAL A 1 80 ? 25.942 -6.477 -15.994 1.00 91.62 80 VAL A CA 1
ATOM 680 C C . VAL A 1 80 ? 24.775 -7.429 -15.726 1.00 91.62 80 VAL A C 1
ATOM 682 O O . VAL A 1 80 ? 23.708 -7.271 -16.320 1.00 91.62 80 VAL A O 1
ATOM 685 N N . ILE A 1 81 ? 24.928 -8.360 -14.777 1.00 93.56 81 ILE A N 1
ATOM 686 C CA . ILE A 1 81 ? 23.850 -9.276 -14.370 1.00 93.56 81 ILE A CA 1
ATOM 687 C C . ILE A 1 81 ? 22.645 -8.485 -13.847 1.00 93.56 81 ILE A C 1
ATOM 689 O O . ILE A 1 81 ? 21.512 -8.716 -14.275 1.00 93.56 81 ILE A O 1
ATOM 693 N N . LEU A 1 82 ? 22.881 -7.515 -12.960 1.00 93.88 82 LEU A N 1
ATOM 694 C CA . LEU A 1 82 ? 21.822 -6.668 -12.417 1.00 93.88 82 LEU A CA 1
ATOM 695 C C . LEU A 1 82 ? 21.117 -5.852 -13.516 1.00 93.88 82 LEU A C 1
ATOM 697 O O . LEU A 1 82 ? 19.894 -5.711 -13.500 1.00 93.88 82 LEU A O 1
ATOM 701 N N . GLY A 1 83 ? 21.868 -5.367 -14.503 1.00 92.94 83 GLY A N 1
ATOM 702 C CA . GLY A 1 83 ? 21.350 -4.647 -15.660 1.00 92.94 83 GLY A CA 1
ATOM 703 C C . GLY A 1 83 ? 20.422 -5.507 -16.515 1.00 92.94 83 GLY A C 1
ATOM 704 O O . GLY A 1 83 ? 19.298 -5.089 -16.801 1.00 92.94 83 GLY A O 1
ATOM 705 N N . LEU A 1 84 ? 20.832 -6.740 -16.838 1.00 93.75 84 LEU A N 1
ATOM 706 C CA . LEU A 1 84 ? 19.982 -7.709 -17.542 1.00 93.75 84 LEU A CA 1
ATOM 707 C C . LEU A 1 84 ? 18.687 -7.992 -16.772 1.00 93.75 84 LEU A C 1
ATOM 709 O O . LEU A 1 84 ? 17.609 -8.017 -17.371 1.00 93.75 84 LEU A O 1
ATOM 713 N N . LEU A 1 85 ? 18.768 -8.150 -15.447 1.00 94.50 85 LEU A N 1
ATOM 714 C CA . LEU A 1 85 ? 17.595 -8.363 -14.597 1.00 94.50 85 LEU A CA 1
ATOM 715 C C . LEU A 1 85 ? 16.622 -7.179 -14.652 1.00 94.50 85 LEU A C 1
ATOM 717 O O . LEU A 1 85 ? 15.415 -7.398 -14.766 1.00 94.50 85 LEU A O 1
ATOM 721 N N . PHE A 1 86 ? 17.109 -5.936 -14.622 1.00 94.69 86 PHE A N 1
ATOM 722 C CA . PHE A 1 86 ? 16.249 -4.752 -14.720 1.00 94.69 86 PHE A CA 1
ATOM 723 C C . PHE A 1 86 ? 15.587 -4.602 -16.095 1.00 94.69 86 PHE A C 1
ATOM 725 O O . PHE A 1 86 ? 14.389 -4.304 -16.161 1.00 94.69 86 PHE A O 1
ATOM 732 N N . VAL A 1 87 ? 16.312 -4.876 -17.186 1.00 92.69 87 VAL A N 1
ATOM 733 C CA . VAL A 1 87 ? 15.721 -4.905 -18.538 1.00 92.69 87 VAL A CA 1
ATOM 734 C C . VAL A 1 87 ? 14.635 -5.980 -18.616 1.00 92.69 87 VAL A C 1
ATOM 736 O O . VAL A 1 87 ? 13.510 -5.704 -19.049 1.00 92.69 87 VAL A O 1
ATOM 739 N N . LEU A 1 88 ? 14.930 -7.189 -18.130 1.00 93.12 88 LEU A N 1
ATOM 740 C CA . LEU A 1 88 ? 13.974 -8.291 -18.094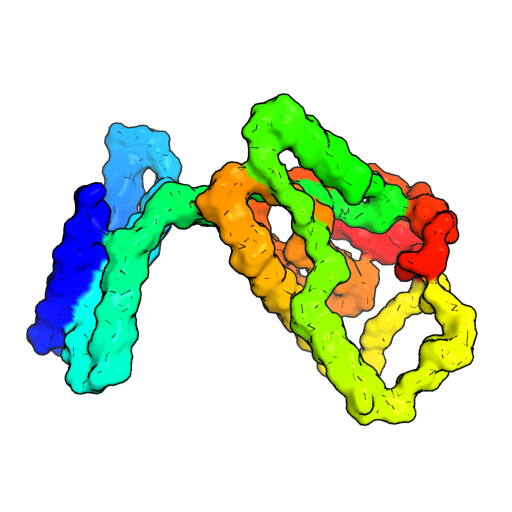 1.00 93.12 88 LEU A CA 1
ATOM 741 C C . LEU A 1 88 ? 12.738 -7.926 -17.260 1.00 93.12 88 LEU A C 1
ATOM 743 O O . LEU A 1 88 ? 11.611 -8.158 -17.701 1.00 93.12 88 LEU A O 1
ATOM 747 N N . PHE A 1 89 ? 12.924 -7.291 -16.102 1.00 90.56 89 PHE A N 1
ATOM 748 C CA . PHE A 1 89 ? 11.832 -6.824 -15.253 1.00 90.56 89 PHE A CA 1
ATOM 749 C C . PHE A 1 89 ? 10.941 -5.809 -15.980 1.00 90.56 89 PHE A C 1
ATOM 751 O O . PHE A 1 89 ? 9.720 -5.971 -15.994 1.00 90.56 89 PHE A O 1
ATOM 758 N N . GLY A 1 90 ? 11.519 -4.819 -16.671 1.00 89.31 90 GLY A N 1
ATOM 759 C CA . GLY A 1 90 ? 10.763 -3.854 -17.479 1.00 89.31 90 GLY A CA 1
ATOM 760 C C . GLY A 1 90 ? 9.956 -4.506 -18.617 1.00 89.31 90 GLY A C 1
ATOM 761 O O . GLY A 1 90 ? 8.826 -4.092 -18.917 1.00 89.31 90 GLY A O 1
ATOM 762 N N . ILE A 1 91 ? 10.485 -5.570 -19.228 1.00 90.00 91 ILE A N 1
ATOM 763 C CA . ILE A 1 91 ? 9.818 -6.323 -20.302 1.00 90.00 91 ILE A CA 1
ATOM 764 C C . ILE A 1 91 ? 8.694 -7.220 -19.755 1.00 90.00 91 ILE A C 1
ATOM 766 O O . ILE A 1 91 ? 7.594 -7.240 -20.328 1.00 90.00 91 ILE A O 1
ATOM 770 N N . LEU A 1 92 ? 8.951 -7.948 -18.666 1.00 87.94 92 LEU A N 1
ATOM 771 C CA . LEU A 1 92 ? 8.021 -8.911 -18.065 1.00 87.94 92 LEU A CA 1
ATOM 772 C C . LEU A 1 92 ? 6.933 -8.251 -17.211 1.00 87.94 92 LEU A C 1
ATOM 774 O O . LEU A 1 92 ? 5.859 -8.833 -17.044 1.00 87.94 92 LEU A O 1
ATOM 778 N N . ALA A 1 93 ? 7.168 -7.036 -16.718 1.00 85.44 93 ALA A N 1
ATOM 779 C CA . ALA A 1 93 ? 6.197 -6.279 -15.943 1.00 85.44 93 ALA A CA 1
ATOM 780 C C . ALA A 1 93 ? 4.849 -6.156 -16.679 1.00 85.44 93 ALA A C 1
ATOM 782 O O . ALA A 1 93 ? 4.752 -5.664 -17.811 1.00 85.44 93 ALA A O 1
ATOM 783 N N . ASN A 1 94 ? 3.786 -6.620 -16.017 1.00 80.75 94 ASN A N 1
ATOM 784 C CA . ASN A 1 94 ? 2.425 -6.570 -16.537 1.00 80.75 94 ASN A CA 1
ATOM 785 C C . ASN A 1 94 ? 1.791 -5.206 -16.234 1.00 80.75 94 ASN A C 1
ATOM 787 O O . ASN A 1 94 ? 1.432 -4.931 -15.087 1.00 80.75 94 ASN A O 1
ATOM 791 N N . ASP A 1 95 ? 1.600 -4.400 -17.281 1.00 80.81 95 ASP A N 1
ATOM 792 C CA . ASP A 1 95 ? 0.985 -3.067 -17.209 1.00 80.81 95 ASP A CA 1
ATOM 793 C C . ASP A 1 95 ? -0.372 -3.103 -16.475 1.00 80.81 95 ASP A C 1
ATOM 795 O O . ASP A 1 95 ? -0.604 -2.342 -15.541 1.00 80.81 95 ASP A O 1
ATOM 799 N N . GLU A 1 96 ? -1.236 -4.077 -16.775 1.00 82.12 96 GLU A N 1
ATOM 800 C CA . GLU A 1 96 ? -2.565 -4.170 -16.154 1.00 82.12 96 GLU A CA 1
ATOM 801 C C . GLU A 1 96 ? -2.505 -4.528 -14.659 1.00 82.12 96 GLU A C 1
ATOM 803 O O . GLU A 1 96 ? -3.331 -4.072 -13.866 1.00 82.12 96 GLU A O 1
ATOM 808 N N . ALA A 1 97 ? -1.538 -5.351 -14.245 1.00 83.69 97 ALA A N 1
ATOM 809 C CA . ALA A 1 97 ? -1.348 -5.662 -12.829 1.00 83.69 97 ALA A CA 1
ATOM 810 C C . ALA A 1 97 ? -0.820 -4.434 -12.074 1.00 83.69 97 ALA A C 1
ATOM 812 O O . ALA A 1 97 ? -1.362 -4.075 -11.030 1.00 83.69 97 ALA A O 1
ATOM 813 N N . MET A 1 98 ? 0.169 -3.745 -12.645 1.00 82.62 98 MET A N 1
ATOM 814 C CA . MET A 1 98 ? 0.740 -2.529 -12.069 1.00 82.62 98 MET A CA 1
ATOM 815 C C . MET A 1 98 ? -0.279 -1.394 -11.976 1.00 82.62 98 MET A C 1
ATOM 817 O O . MET A 1 98 ? -0.363 -0.754 -10.934 1.00 82.62 98 MET A O 1
ATOM 821 N N . ARG A 1 99 ? -1.110 -1.177 -13.006 1.00 83.19 99 ARG A N 1
ATOM 822 C CA . ARG A 1 99 ? -2.211 -0.198 -12.965 1.00 83.19 99 ARG A CA 1
ATOM 823 C C . ARG A 1 99 ? -3.184 -0.491 -11.838 1.00 83.19 99 ARG A C 1
ATOM 825 O O . ARG A 1 99 ? -3.625 0.432 -11.161 1.00 83.19 99 ARG A O 1
ATOM 832 N N . ARG A 1 100 ? -3.536 -1.763 -11.631 1.00 84.06 100 ARG A N 1
ATOM 833 C CA . ARG A 1 100 ? -4.447 -2.162 -10.551 1.00 84.06 100 ARG A CA 1
ATOM 834 C C . ARG A 1 100 ? -3.855 -1.906 -9.175 1.00 84.06 100 ARG A C 1
ATOM 836 O O . ARG A 1 100 ? -4.574 -1.384 -8.330 1.00 84.06 100 ARG A O 1
ATOM 843 N N . VAL A 1 101 ? -2.576 -2.223 -8.979 1.00 84.69 101 VAL A N 1
ATOM 844 C CA . VAL A 1 101 ? -1.856 -1.921 -7.734 1.00 84.69 101 VAL A CA 1
ATOM 845 C C . VAL A 1 101 ? -1.760 -0.416 -7.530 1.00 84.69 101 VAL A C 1
ATOM 847 O O . VAL A 1 101 ? -2.160 0.072 -6.489 1.00 84.69 101 VAL A O 1
ATOM 850 N N . TYR A 1 102 ? -1.333 0.337 -8.540 1.00 81.62 102 TYR A N 1
ATOM 851 C CA . TYR A 1 102 ? -1.204 1.790 -8.452 1.00 81.62 102 TYR A CA 1
ATOM 852 C C . TYR A 1 102 ? -2.535 2.487 -8.125 1.00 81.62 102 TYR A C 1
ATOM 854 O O . TYR A 1 102 ? -2.583 3.437 -7.353 1.00 81.62 102 TYR A O 1
ATOM 862 N N . ARG A 1 103 ? -3.642 1.989 -8.687 1.00 82.50 103 ARG A N 1
ATOM 863 C CA . ARG A 1 103 ? -4.997 2.512 -8.447 1.00 82.50 103 ARG A CA 1
ATOM 864 C C . ARG A 1 103 ? -5.681 1.923 -7.219 1.00 82.50 103 ARG A C 1
ATOM 866 O O . ARG A 1 103 ? -6.849 2.240 -6.993 1.00 82.50 103 ARG A O 1
ATOM 873 N N . ASN A 1 104 ? -5.019 1.010 -6.508 1.00 82.56 104 ASN A N 1
ATOM 874 C CA . ASN A 1 104 ? -5.594 0.223 -5.419 1.00 82.56 104 ASN A CA 1
ATOM 875 C C . ASN A 1 104 ? -6.974 -0.360 -5.779 1.00 82.56 104 ASN A C 1
ATOM 877 O O . ASN A 1 104 ? -7.920 -0.337 -4.990 1.00 82.56 104 ASN A O 1
ATOM 881 N N . ARG A 1 105 ? -7.114 -0.854 -7.018 1.00 82.62 105 ARG A N 1
ATOM 882 C CA . ARG A 1 105 ? -8.400 -1.313 -7.558 1.00 82.62 105 ARG A CA 1
ATOM 883 C C . ARG A 1 105 ? -8.875 -2.534 -6.772 1.00 82.62 105 ARG A C 1
ATOM 885 O O . ARG A 1 105 ? -8.234 -3.580 -6.820 1.00 82.62 105 ARG A O 1
ATOM 892 N N . GLY A 1 106 ? -10.016 -2.391 -6.103 1.00 85.56 106 GLY A N 1
ATOM 893 C CA . GLY A 1 106 ? -10.601 -3.438 -5.265 1.00 85.56 106 GLY A CA 1
ATOM 894 C C . GLY A 1 106 ? -10.117 -3.435 -3.813 1.00 85.56 106 GLY A C 1
ATOM 895 O O . GLY A 1 106 ? -10.430 -4.377 -3.096 1.00 85.56 106 GLY A O 1
ATOM 896 N N . LEU A 1 107 ? -9.375 -2.410 -3.374 1.00 94.00 107 LEU A N 1
ATOM 897 C CA . LEU A 1 107 ? -9.027 -2.215 -1.966 1.00 94.00 107 LEU A CA 1
ATOM 898 C C . LEU A 1 107 ? -10.144 -1.459 -1.236 1.00 94.00 107 LEU A C 1
ATOM 900 O O . LEU A 1 107 ? -10.398 -0.287 -1.536 1.00 94.00 107 LEU A O 1
ATOM 904 N N . ILE A 1 108 ? -10.772 -2.136 -0.278 1.00 94.62 108 ILE A N 1
ATOM 905 C CA . ILE A 1 108 ? -11.789 -1.603 0.630 1.00 94.62 108 ILE A CA 1
ATOM 906 C C . ILE A 1 108 ? -11.196 -1.625 2.035 1.00 94.62 108 ILE A C 1
ATOM 908 O O . ILE A 1 108 ? -10.690 -2.654 2.475 1.00 94.62 108 ILE A O 1
ATOM 912 N N . VAL A 1 109 ? -11.243 -0.504 2.740 1.00 94.94 109 VAL A N 1
ATOM 913 C CA . VAL A 1 109 ? -10.740 -0.403 4.111 1.00 94.94 109 VAL A CA 1
ATOM 914 C C . VAL A 1 109 ? -11.884 -0.083 5.056 1.00 94.94 109 VAL A C 1
ATOM 916 O O . VAL A 1 109 ? -12.671 0.817 4.773 1.00 94.94 109 VAL A O 1
ATOM 919 N N . LEU A 1 110 ? -11.937 -0.795 6.179 1.00 94.81 110 LEU A N 1
ATOM 920 C CA . LEU A 1 110 ? -12.849 -0.538 7.284 1.00 94.81 110 LEU A CA 1
ATOM 921 C C . LEU A 1 110 ? -12.024 -0.085 8.496 1.00 94.81 110 LEU A C 1
ATOM 923 O O . LEU A 1 110 ? -11.228 -0.862 9.027 1.00 94.81 110 LEU A O 1
ATOM 927 N N . SER A 1 111 ? -12.222 1.155 8.931 1.00 93.12 111 SER A N 1
ATOM 928 C CA . SER A 1 111 ? -11.524 1.776 10.066 1.00 93.12 111 SER A CA 1
ATOM 929 C C . SER A 1 111 ? -12.523 2.282 11.104 1.00 93.12 111 SER A C 1
ATOM 931 O O . SER A 1 111 ? -13.719 2.381 10.834 1.00 93.12 111 SER A O 1
ATOM 933 N N . GLY A 1 112 ? -12.051 2.557 12.317 1.00 91.00 112 GLY A N 1
ATOM 934 C CA . GLY A 1 112 ? -12.881 3.044 13.423 1.00 91.00 112 GLY A CA 1
ATOM 935 C C . GLY A 1 112 ? -12.492 2.416 14.756 1.00 91.00 112 GLY A C 1
ATOM 936 O O . GLY A 1 112 ? -11.748 1.432 14.794 1.00 91.00 112 GLY A O 1
ATOM 937 N N . ILE A 1 113 ? -13.050 2.942 15.843 1.00 90.06 113 ILE A N 1
ATOM 938 C CA . ILE A 1 113 ? -12.712 2.539 17.217 1.00 90.06 113 ILE A CA 1
ATOM 939 C C . ILE A 1 113 ? -13.077 1.077 17.515 1.00 90.06 113 ILE A C 1
ATOM 941 O O . ILE A 1 113 ? -13.864 0.446 16.796 1.00 90.06 113 ILE A O 1
ATOM 945 N N . ASP A 1 114 ? -12.498 0.494 18.560 1.00 85.75 114 ASP A N 1
ATOM 946 C CA . ASP A 1 114 ? -12.841 -0.869 18.992 1.00 85.75 114 ASP A CA 1
ATOM 947 C C . ASP A 1 114 ? -14.325 -0.967 19.400 1.00 85.75 114 ASP A C 1
ATOM 949 O O . ASP A 1 114 ? -14.921 -0.003 19.854 1.00 85.75 114 ASP A O 1
ATOM 953 N N . GLY A 1 115 ? -14.972 -2.116 19.167 1.00 83.19 115 GLY A N 1
ATOM 954 C CA . GLY A 1 115 ? -16.405 -2.294 19.480 1.00 83.19 115 GLY A CA 1
ATOM 955 C C . GLY A 1 115 ? -17.407 -1.795 18.418 1.00 83.19 115 GLY A C 1
ATOM 956 O O . GLY A 1 115 ? -18.611 -2.011 18.553 1.00 83.19 115 GLY A O 1
ATOM 957 N N . THR A 1 116 ? -16.938 -1.216 17.310 1.00 87.50 116 THR A N 1
ATOM 958 C CA . THR A 1 116 ? -17.783 -0.713 16.196 1.00 87.50 116 THR A CA 1
ATOM 959 C C . THR A 1 116 ? -18.382 -1.784 15.276 1.00 87.50 116 THR A C 1
ATOM 961 O O . THR A 1 116 ? -19.240 -1.470 14.463 1.00 87.50 116 THR A O 1
ATOM 964 N N . GLY A 1 117 ? -17.947 -3.045 15.373 1.00 86.75 117 GLY A N 1
ATOM 965 C CA . GLY A 1 117 ? -18.462 -4.132 14.523 1.00 86.75 117 GLY A CA 1
ATOM 966 C C . GLY A 1 117 ? -17.798 -4.263 13.143 1.00 86.75 117 GLY A C 1
ATOM 967 O O . GLY A 1 117 ? -18.317 -4.977 12.289 1.00 86.75 117 GLY A O 1
ATOM 968 N N . LYS A 1 118 ? -16.636 -3.628 12.918 1.00 91.25 118 LYS A N 1
ATOM 969 C CA . LYS A 1 118 ? -15.876 -3.689 11.648 1.00 91.25 118 LYS A CA 1
ATOM 970 C C . LYS A 1 118 ? -15.721 -5.102 11.091 1.00 91.25 118 LYS A C 1
ATOM 972 O O . LYS A 1 118 ? -16.007 -5.319 9.921 1.00 91.25 118 LYS A O 1
ATOM 977 N N . SER A 1 119 ? -15.305 -6.057 11.923 1.00 88.19 119 SER A N 1
ATOM 978 C CA . SER A 1 119 ? -15.074 -7.440 11.498 1.00 88.19 119 SER A CA 1
ATOM 979 C C . SER A 1 119 ? -16.360 -8.112 11.001 1.00 88.19 119 SER A C 1
ATOM 981 O O . SER A 1 119 ? -16.333 -8.801 9.987 1.00 88.19 119 SER A O 1
ATOM 983 N N . THR A 1 120 ? -17.500 -7.845 11.647 1.00 91.62 120 THR A N 1
ATOM 984 C CA . THR A 1 120 ? -18.819 -8.326 11.202 1.00 91.62 120 THR A CA 1
ATOM 985 C C . THR A 1 120 ? -19.197 -7.723 9.851 1.00 91.62 120 THR A C 1
ATOM 987 O O . THR A 1 120 ? -19.595 -8.436 8.934 1.00 91.62 120 THR A O 1
ATOM 990 N N . HIS A 1 121 ? -19.012 -6.412 9.679 1.00 93.50 121 HIS A N 1
ATOM 991 C CA . HIS A 1 121 ? -19.272 -5.760 8.396 1.00 93.50 121 HIS A CA 1
ATOM 992 C C . HIS A 1 121 ? -18.314 -6.224 7.291 1.00 93.50 121 HIS A C 1
ATOM 994 O O . HIS A 1 121 ? -18.743 -6.373 6.148 1.00 93.50 121 HIS A O 1
ATOM 1000 N N . ALA A 1 122 ? -17.049 -6.511 7.612 1.00 94.00 122 ALA A N 1
ATOM 1001 C CA . ALA A 1 122 ? -16.089 -7.082 6.670 1.00 94.00 122 ALA A CA 1
ATOM 1002 C C . ALA A 1 122 ? -16.592 -8.412 6.101 1.00 94.00 122 ALA A C 1
ATOM 1004 O O . ALA A 1 122 ? -16.519 -8.634 4.891 1.00 94.00 122 ALA A O 1
ATOM 1005 N N . GLU A 1 123 ? -17.136 -9.262 6.968 1.00 94.62 123 GLU A N 1
ATOM 1006 C CA . GLU A 1 123 ? -17.662 -10.574 6.606 1.00 94.62 123 GLU A CA 1
ATOM 1007 C C . GLU A 1 123 ? -18.945 -10.477 5.770 1.00 94.62 123 GLU A C 1
ATOM 1009 O O . GLU A 1 123 ? -19.087 -11.172 4.759 1.00 94.62 123 GLU A O 1
ATOM 1014 N N . ASN A 1 124 ? -19.832 -9.538 6.107 1.00 95.00 124 ASN A N 1
ATOM 1015 C CA . ASN A 1 124 ? -21.034 -9.263 5.317 1.00 95.00 124 ASN A CA 1
ATOM 1016 C C . ASN A 1 124 ? -20.682 -8.758 3.908 1.00 95.00 124 ASN A C 1
ATOM 1018 O O . ASN A 1 124 ? -21.234 -9.240 2.919 1.00 95.00 124 ASN A O 1
ATOM 1022 N N . ILE A 1 125 ? -19.724 -7.829 3.793 1.00 94.44 125 ILE A N 1
ATOM 1023 C CA . ILE A 1 125 ? -19.260 -7.318 2.493 1.00 94.44 125 ILE A CA 1
ATOM 1024 C C . ILE A 1 125 ? -18.577 -8.433 1.692 1.00 94.44 125 ILE A C 1
ATOM 1026 O O . ILE A 1 125 ? -18.789 -8.535 0.483 1.00 94.44 125 ILE A O 1
ATOM 1030 N N . ARG A 1 126 ? -17.773 -9.288 2.341 1.00 95.06 126 ARG A N 1
ATOM 1031 C CA . ARG A 1 126 ? -17.157 -10.458 1.696 1.00 95.06 126 ARG A CA 1
ATOM 1032 C C . ARG A 1 126 ? -18.223 -11.380 1.114 1.00 95.06 126 ARG A C 1
ATOM 1034 O O . ARG A 1 126 ? -18.137 -11.705 -0.067 1.00 95.06 126 ARG A O 1
ATOM 1041 N N . SER A 1 127 ? -19.220 -11.740 1.917 1.00 95.69 127 SER A N 1
ATOM 1042 C CA . SER A 1 127 ? -20.316 -12.624 1.515 1.00 95.69 127 SER A CA 1
ATOM 1043 C C . SER A 1 127 ? -21.096 -12.045 0.336 1.00 95.69 127 SER A C 1
ATOM 1045 O O . SER A 1 127 ? -21.302 -12.735 -0.659 1.00 95.69 127 SER A O 1
ATOM 1047 N N . TRP A 1 128 ? -21.440 -10.755 0.389 1.00 96.19 128 TRP A N 1
ATOM 1048 C CA . TRP A 1 128 ? -22.118 -10.071 -0.713 1.00 96.19 128 TRP A CA 1
ATOM 1049 C C . TRP A 1 128 ? -21.279 -10.058 -2.001 1.00 96.19 128 TRP A C 1
ATOM 1051 O O . TRP A 1 128 ? -21.793 -10.363 -3.076 1.00 96.19 128 TRP A O 1
ATOM 1061 N N . LEU A 1 129 ? -19.975 -9.764 -1.924 1.00 94.25 129 LEU A N 1
ATOM 1062 C CA . LEU A 1 129 ? -19.089 -9.798 -3.096 1.00 94.25 129 LEU A CA 1
ATOM 1063 C C . LEU A 1 129 ? -18.991 -11.205 -3.700 1.00 94.25 129 LEU A C 1
ATOM 1065 O O . LEU A 1 129 ? -19.058 -11.354 -4.920 1.00 94.25 129 LEU A O 1
ATOM 1069 N N . GLU A 1 130 ? -18.851 -12.229 -2.859 1.00 94.81 130 GLU A N 1
ATOM 1070 C CA . GLU A 1 130 ? -18.737 -13.620 -3.300 1.00 94.81 130 GLU A CA 1
ATOM 1071 C C . GLU A 1 130 ? -20.030 -14.131 -3.946 1.00 94.81 130 GLU A C 1
ATOM 1073 O O . GLU A 1 130 ? -19.960 -14.769 -4.995 1.00 94.81 130 GLU A O 1
ATOM 1078 N N . GLN A 1 131 ? -21.199 -13.771 -3.402 1.00 96.44 131 GLN A N 1
ATOM 1079 C CA . GLN A 1 131 ? -22.508 -14.054 -4.011 1.00 96.44 131 GLN A CA 1
ATOM 1080 C C . GLN A 1 131 ? -22.654 -13.427 -5.406 1.00 96.44 131 GLN A C 1
ATOM 1082 O O . GLN A 1 131 ? -23.296 -14.001 -6.278 1.00 96.44 131 GLN A O 1
ATOM 1087 N N . ASN A 1 132 ? -21.999 -12.289 -5.650 1.00 94.88 132 ASN A N 1
ATOM 1088 C CA . ASN A 1 132 ? -21.950 -11.631 -6.959 1.00 94.88 132 ASN A CA 1
ATOM 1089 C C . ASN A 1 132 ? -20.808 -12.152 -7.864 1.00 94.88 132 ASN A C 1
ATOM 1091 O O . ASN A 1 132 ? -20.458 -11.517 -8.861 1.00 94.88 132 ASN A O 1
ATOM 1095 N N . GLY A 1 133 ? -20.174 -13.280 -7.522 1.00 93.12 133 GLY A N 1
ATOM 1096 C CA . GLY A 1 133 ? -19.089 -13.887 -8.304 1.00 93.12 133 GLY A CA 1
ATOM 1097 C C . GLY A 1 133 ? -17.746 -13.151 -8.211 1.00 93.12 133 GLY A C 1
ATOM 1098 O O . GLY A 1 133 ? -16.812 -13.441 -8.967 1.00 93.12 133 GLY A O 1
ATOM 1099 N N . ILE A 1 134 ? -17.605 -12.195 -7.289 1.00 92.38 134 ILE A N 1
ATOM 1100 C CA . ILE A 1 134 ? -16.388 -11.404 -7.111 1.00 92.38 134 ILE A CA 1
ATOM 1101 C C . ILE A 1 134 ? -15.520 -12.051 -6.033 1.00 92.38 134 ILE A C 1
ATOM 1103 O O . ILE A 1 134 ? -15.862 -12.102 -4.856 1.00 92.38 134 ILE A O 1
ATOM 1107 N N . ARG A 1 135 ? -14.320 -12.494 -6.422 1.00 93.38 135 ARG A N 1
ATOM 1108 C CA . ARG A 1 135 ? -13.357 -13.075 -5.475 1.00 93.38 135 ARG A CA 1
ATOM 1109 C C . ARG A 1 135 ? -12.877 -12.024 -4.478 1.00 93.38 135 ARG A C 1
ATOM 1111 O O . ARG A 1 135 ? -12.235 -11.050 -4.880 1.00 93.38 135 ARG A O 1
ATOM 1118 N N . CYS A 1 136 ? -13.090 -12.282 -3.194 1.00 93.19 136 CYS A N 1
ATOM 1119 C CA . CYS A 1 136 ? -12.714 -11.394 -2.102 1.00 93.19 136 CYS A CA 1
ATOM 1120 C C . CYS A 1 136 ? -11.704 -12.057 -1.145 1.00 93.19 136 CYS A C 1
ATOM 1122 O O . CYS A 1 136 ? -11.542 -13.278 -1.127 1.00 93.19 136 CYS A O 1
ATOM 1124 N N . LYS A 1 137 ? -10.966 -11.252 -0.377 1.00 93.44 137 LYS A N 1
ATOM 1125 C CA . LYS A 1 137 ? -10.112 -11.699 0.728 1.00 93.44 137 LYS A CA 1
ATOM 1126 C C . LYS A 1 137 ? -10.116 -10.653 1.838 1.00 93.44 137 LYS A C 1
ATOM 1128 O O . LYS A 1 137 ? -9.807 -9.494 1.576 1.00 93.44 137 LYS A O 1
ATOM 1133 N N . ILE A 1 138 ? -10.365 -11.078 3.073 1.00 91.94 138 ILE A N 1
ATOM 1134 C CA . ILE A 1 138 ? -10.206 -10.218 4.251 1.00 91.94 138 ILE A CA 1
ATOM 1135 C C . ILE A 1 138 ? -8.748 -10.269 4.728 1.00 91.94 138 ILE A C 1
ATOM 1137 O O . ILE A 1 138 ? -8.127 -11.336 4.782 1.00 91.94 138 ILE A O 1
ATOM 1141 N N . VAL A 1 139 ? -8.175 -9.109 5.047 1.00 90.19 139 VAL A N 1
ATOM 1142 C CA . VAL A 1 139 ? -6.825 -8.970 5.602 1.00 90.19 139 VAL A CA 1
ATOM 1143 C C . VAL A 1 139 ? -6.897 -8.146 6.889 1.00 90.19 139 VAL A C 1
ATOM 1145 O O . VAL A 1 139 ? -7.094 -6.936 6.821 1.00 90.19 139 VAL A O 1
ATOM 1148 N N . PRO A 1 140 ? -6.711 -8.767 8.063 1.00 85.31 140 PRO A N 1
ATOM 1149 C CA . PRO A 1 140 ? -6.642 -8.027 9.315 1.00 85.31 140 PRO A CA 1
ATOM 1150 C C . PRO A 1 140 ? -5.276 -7.345 9.495 1.00 85.31 140 PRO A C 1
ATOM 1152 O O . PRO A 1 140 ? -4.237 -8.003 9.367 1.00 85.31 140 PRO A O 1
ATOM 1155 N N . PHE A 1 141 ? -5.274 -6.059 9.860 1.00 78.44 141 PHE A N 1
ATOM 1156 C CA . PHE A 1 141 ? -4.065 -5.256 10.135 1.00 78.44 141 PHE A CA 1
ATOM 1157 C C . PHE A 1 141 ? -3.715 -5.163 11.633 1.00 78.44 141 PHE A C 1
ATOM 1159 O O . PHE A 1 141 ? -3.023 -4.251 12.069 1.00 78.44 141 PHE A O 1
ATOM 1166 N N . HIS A 1 142 ? -4.170 -6.122 12.446 1.00 66.44 142 HIS A N 1
ATOM 1167 C CA . HIS A 1 142 ? -3.919 -6.131 13.893 1.00 66.44 142 HIS A CA 1
ATOM 1168 C C . HIS A 1 142 ? -2.669 -6.929 14.323 1.00 66.44 142 HIS A C 1
ATOM 1170 O O . HIS A 1 142 ? -2.400 -7.013 15.520 1.00 66.44 142 HIS A O 1
ATOM 1176 N N . ARG A 1 143 ? -1.943 -7.576 13.393 1.00 57.72 143 ARG A N 1
ATOM 1177 C CA . ARG A 1 143 ? -0.717 -8.347 13.693 1.00 57.72 143 ARG A CA 1
ATOM 1178 C C . ARG A 1 143 ? 0.484 -7.744 12.986 1.00 57.72 143 ARG A C 1
ATOM 1180 O O . ARG A 1 143 ? 0.461 -7.575 11.766 1.00 57.72 143 ARG A O 1
ATOM 1187 N N . TYR A 1 144 ? 1.532 -7.498 13.756 1.00 60.97 144 TYR A N 1
ATOM 1188 C CA . TYR A 1 144 ? 2.810 -7.002 13.273 1.00 60.97 144 TYR A CA 1
ATOM 1189 C C . TYR A 1 144 ? 3.656 -8.187 12.784 1.00 60.97 144 TYR A C 1
ATOM 1191 O O . TYR A 1 144 ? 3.843 -9.161 13.513 1.00 60.97 144 TYR A O 1
ATOM 1199 N N . VAL A 1 145 ? 4.166 -8.164 11.550 1.00 58.00 145 VAL A N 1
ATOM 1200 C CA . VAL A 1 145 ? 4.959 -9.283 11.004 1.00 58.00 145 VAL A CA 1
ATOM 1201 C C . VAL A 1 145 ? 6.301 -9.399 11.731 1.00 58.00 145 VAL A C 1
ATOM 1203 O O . VAL A 1 145 ? 6.770 -10.512 12.000 1.00 58.00 145 VAL A O 1
ATOM 1206 N N . PHE A 1 146 ? 6.898 -8.259 12.078 1.00 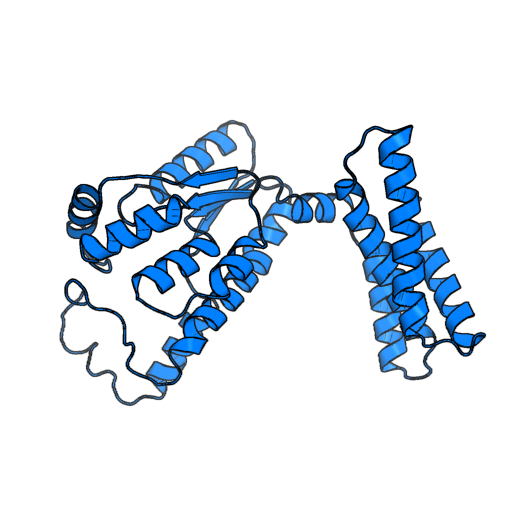55.53 146 PHE A N 1
ATOM 1207 C CA . PHE A 1 146 ? 8.214 -8.158 12.698 1.00 55.53 146 PHE A CA 1
ATOM 1208 C C . PHE A 1 146 ? 8.142 -7.840 14.187 1.00 55.53 146 PHE A C 1
ATOM 1210 O O . PHE A 1 146 ? 8.851 -8.493 14.955 1.00 55.53 146 PHE A O 1
ATOM 1217 N N . LEU A 1 147 ? 7.282 -6.913 14.631 1.00 56.56 147 LEU A N 1
ATOM 1218 C CA . LEU A 1 147 ? 7.227 -6.569 16.062 1.00 56.56 147 LEU A CA 1
ATOM 1219 C C . LEU A 1 147 ? 6.757 -7.747 16.925 1.00 56.56 147 LEU A C 1
ATOM 1221 O O . LEU A 1 147 ? 7.278 -7.911 18.024 1.00 56.56 147 LEU A O 1
ATOM 1225 N N . ASP A 1 148 ? 5.884 -8.624 16.417 1.00 56.50 148 ASP A N 1
ATOM 1226 C CA . ASP A 1 148 ? 5.455 -9.826 17.152 1.00 56.50 148 ASP A CA 1
ATOM 1227 C C . ASP A 1 148 ? 6.554 -10.903 17.202 1.00 56.50 148 ASP A C 1
ATOM 1229 O O . ASP A 1 148 ? 6.575 -11.759 18.087 1.00 56.50 148 ASP A O 1
ATOM 1233 N N . LYS A 1 149 ? 7.480 -10.919 16.235 1.00 55.72 149 LYS A N 1
ATOM 1234 C CA . LYS A 1 149 ? 8.648 -11.818 16.264 1.00 55.72 149 LYS A CA 1
ATOM 1235 C C . LYS A 1 149 ? 9.740 -11.268 17.179 1.00 55.72 149 LYS A C 1
ATOM 1237 O O . LYS A 1 149 ? 10.289 -12.025 17.972 1.00 55.72 149 LYS A O 1
ATOM 1242 N N . LEU A 1 150 ? 10.002 -9.963 17.116 1.00 53.75 150 LEU A N 1
ATOM 1243 C CA . LEU A 1 150 ? 10.959 -9.261 17.972 1.00 53.75 150 LEU A CA 1
ATOM 1244 C C . LEU A 1 150 ? 10.522 -9.237 19.436 1.00 53.75 150 LEU A C 1
ATOM 1246 O O . LEU A 1 150 ? 11.366 -9.420 20.306 1.00 53.75 150 LEU A O 1
ATOM 1250 N N . SER A 1 151 ? 9.229 -9.063 19.727 1.00 51.16 151 SER A N 1
ATOM 1251 C CA . SER A 1 151 ? 8.715 -9.136 21.098 1.00 51.16 151 SER A CA 1
ATOM 1252 C C . SER A 1 151 ? 8.915 -10.532 21.684 1.00 51.16 151 SER A C 1
ATOM 1254 O O . SER A 1 151 ? 9.469 -10.648 22.771 1.00 51.16 151 SER A O 1
ATOM 1256 N N . ARG A 1 152 ? 8.581 -11.592 20.934 1.00 52.16 152 ARG A N 1
ATOM 1257 C CA . ARG A 1 152 ? 8.820 -12.989 21.335 1.00 52.16 152 ARG A CA 1
ATOM 1258 C C . ARG A 1 152 ? 10.300 -13.313 21.502 1.00 52.16 152 ARG A C 1
ATOM 1260 O O . ARG A 1 152 ? 10.657 -14.044 22.419 1.00 52.16 152 ARG A O 1
ATOM 1267 N N . PHE A 1 153 ? 11.156 -12.769 20.641 1.00 51.19 153 PHE A N 1
ATOM 1268 C CA . PHE A 1 153 ? 12.601 -12.932 20.760 1.00 51.19 153 PHE A CA 1
ATOM 1269 C C . PHE A 1 153 ? 13.119 -12.207 22.008 1.00 51.19 153 PHE A C 1
ATOM 1271 O O . PHE A 1 153 ? 13.749 -12.830 22.849 1.00 51.19 153 PHE A O 1
ATOM 1278 N N . ARG A 1 154 ? 12.757 -10.937 22.217 1.00 48.09 154 ARG A N 1
ATOM 1279 C CA . ARG A 1 154 ? 13.136 -10.160 23.408 1.00 48.09 154 ARG A CA 1
ATOM 1280 C C . ARG A 1 154 ? 12.630 -10.787 24.712 1.00 48.09 154 ARG A C 1
ATOM 1282 O O . ARG A 1 154 ? 13.380 -10.796 25.678 1.00 48.09 154 ARG A O 1
ATOM 1289 N N . LEU A 1 155 ? 11.423 -11.361 24.726 1.00 50.47 155 LEU A N 1
ATOM 1290 C CA . LEU A 1 155 ? 10.888 -12.124 25.864 1.00 50.47 155 LEU A CA 1
ATOM 1291 C C . LEU A 1 155 ? 11.690 -13.399 26.169 1.00 50.47 155 LEU A C 1
ATOM 1293 O O . LEU A 1 155 ? 11.724 -13.817 27.317 1.00 50.47 155 LEU A O 1
ATOM 1297 N N . ARG A 1 156 ? 12.356 -14.005 25.176 1.00 50.16 156 ARG A N 1
ATOM 1298 C CA . ARG A 1 156 ? 13.275 -15.133 25.414 1.00 50.16 156 ARG A CA 1
ATOM 1299 C C . ARG A 1 156 ? 14.618 -14.699 26.010 1.00 50.16 156 ARG A C 1
ATOM 1301 O O . ARG A 1 156 ? 15.261 -15.515 26.657 1.00 50.16 156 ARG A O 1
ATOM 1308 N N . PHE A 1 157 ? 15.041 -13.450 25.796 1.00 45.44 157 PHE A N 1
ATOM 1309 C CA . PHE A 1 157 ? 16.326 -12.927 26.289 1.00 45.44 157 PHE A CA 1
ATOM 1310 C C . PHE A 1 157 ? 16.215 -12.118 27.589 1.00 45.44 157 PHE A C 1
ATOM 1312 O O . PHE A 1 157 ? 17.184 -12.050 28.339 1.00 45.44 157 PHE A O 1
ATOM 1319 N N . HIS A 1 158 ? 15.066 -11.503 27.883 1.00 38.97 158 HIS A N 1
ATOM 1320 C CA . HIS A 1 158 ? 14.826 -10.855 29.173 1.00 38.97 158 HIS A CA 1
ATOM 1321 C C . HIS A 1 158 ? 14.244 -11.865 30.161 1.00 38.97 158 HIS A C 1
ATOM 1323 O O . HIS A 1 158 ? 13.115 -12.324 30.009 1.00 38.97 158 HIS A O 1
ATOM 1329 N N . LYS A 1 159 ? 15.026 -12.165 31.200 1.00 39.44 159 LYS A N 1
ATOM 1330 C CA . LYS A 1 159 ? 14.723 -13.009 32.368 1.00 39.44 159 LYS A CA 1
ATOM 1331 C C . LYS A 1 159 ? 13.649 -12.395 33.294 1.00 39.44 159 LYS A C 1
ATOM 1333 O O . LYS A 1 159 ? 13.736 -12.485 34.511 1.00 39.44 159 LYS A O 1
ATOM 1338 N N . GLU A 1 160 ? 12.633 -11.771 32.709 1.00 37.72 160 GLU A N 1
ATOM 1339 C CA . GLU A 1 160 ? 11.543 -11.056 33.378 1.00 37.72 160 GLU A CA 1
ATOM 1340 C C . GLU A 1 160 ? 10.192 -11.456 32.764 1.00 37.72 160 GLU A C 1
ATOM 1342 O O . GLU A 1 160 ? 9.323 -10.647 32.450 1.00 37.72 160 GLU A O 1
ATOM 1347 N N . GLY A 1 161 ? 9.993 -12.767 32.631 1.00 36.22 161 GLY A N 1
ATOM 1348 C CA . GLY A 1 161 ? 8.682 -13.392 32.449 1.00 36.22 161 GLY A CA 1
ATOM 1349 C C . GLY A 1 161 ? 7.796 -13.336 33.703 1.00 36.22 161 GLY A C 1
ATOM 1350 O O . GLY A 1 161 ? 6.977 -14.223 33.894 1.00 36.22 161 GLY A O 1
ATOM 1351 N N . ARG A 1 162 ? 7.933 -12.318 34.566 1.00 35.31 162 ARG A N 1
ATOM 1352 C CA . ARG A 1 162 ? 7.207 -12.222 35.849 1.00 35.31 162 ARG A CA 1
ATOM 1353 C C . ARG A 1 162 ? 5.795 -11.629 35.766 1.00 35.31 162 ARG A C 1
ATOM 1355 O O . ARG A 1 162 ? 5.146 -11.508 36.793 1.00 35.31 162 ARG A O 1
ATOM 1362 N N . MET A 1 163 ? 5.288 -11.288 34.579 1.00 36.16 163 MET A N 1
ATOM 1363 C CA . MET A 1 163 ? 3.881 -10.862 34.412 1.00 36.16 163 MET A CA 1
ATOM 1364 C C . MET A 1 163 ? 2.993 -11.900 33.709 1.00 36.16 163 MET A C 1
ATOM 1366 O O . MET A 1 163 ? 1.828 -11.621 33.460 1.00 36.16 163 MET A O 1
ATOM 1370 N N . MET A 1 164 ? 3.520 -13.086 33.379 1.00 35.19 164 MET A N 1
ATOM 1371 C CA . MET A 1 164 ? 2.700 -14.217 32.914 1.00 35.19 164 MET A CA 1
ATOM 1372 C C . MET A 1 164 ? 2.389 -15.233 34.026 1.00 35.19 164 MET A C 1
ATOM 1374 O O . MET A 1 164 ? 1.535 -16.088 33.818 1.00 35.19 164 MET A O 1
ATOM 1378 N N . GLU A 1 165 ? 3.042 -15.141 35.192 1.00 34.25 165 GLU A N 1
ATOM 1379 C CA . GLU A 1 165 ? 2.827 -16.061 36.325 1.00 34.25 165 GLU A CA 1
ATOM 1380 C C . GLU A 1 165 ? 1.729 -15.606 37.300 1.00 34.25 165 GLU A C 1
ATOM 1382 O O . GLU A 1 165 ? 1.126 -16.437 37.973 1.00 34.25 165 GLU A O 1
ATOM 1387 N N . THR A 1 166 ? 1.392 -14.317 37.349 1.00 30.48 166 THR A N 1
ATOM 1388 C CA . THR A 1 166 ? 0.184 -13.839 38.031 1.00 30.48 166 THR A CA 1
ATOM 1389 C C . THR A 1 166 ? -0.980 -13.958 37.057 1.00 30.48 166 THR A C 1
ATOM 1391 O O . THR A 1 166 ? -1.027 -13.239 36.067 1.00 30.48 166 THR A O 1
ATOM 1394 N N . GLY A 1 167 ? -1.901 -14.891 37.307 1.00 34.81 167 GLY A N 1
ATOM 1395 C CA . GLY A 1 167 ? -3.023 -15.275 36.436 1.00 34.81 167 GLY A CA 1
ATOM 1396 C C . GLY A 1 167 ? -4.075 -14.200 36.104 1.00 34.81 167 GLY A C 1
ATOM 1397 O O . GLY A 1 167 ? -5.235 -14.544 35.876 1.00 34.81 167 GLY A O 1
ATOM 1398 N N . GLU A 1 168 ? -3.713 -12.920 36.034 1.00 36.44 168 GLU A N 1
ATOM 1399 C CA . GLU A 1 168 ? -4.541 -11.873 35.443 1.00 36.44 168 GLU A CA 1
ATOM 1400 C C . GLU A 1 168 ? -4.488 -11.973 33.914 1.00 36.44 168 GLU A C 1
ATOM 1402 O O . GLU A 1 168 ? -3.554 -11.546 33.237 1.00 36.44 168 GLU A O 1
ATOM 1407 N N . LYS A 1 169 ? -5.541 -12.568 33.352 1.00 45.81 169 LYS A N 1
ATOM 1408 C CA . LYS A 1 169 ? -5.716 -12.812 31.913 1.00 45.81 169 LYS A CA 1
ATOM 1409 C C . LYS A 1 169 ? -5.846 -11.536 31.065 1.00 45.81 169 LYS A C 1
ATOM 1411 O O . LYS A 1 169 ? -5.793 -11.624 29.842 1.00 45.81 169 LYS A O 1
ATOM 1416 N N . SER A 1 170 ? -5.987 -10.357 31.668 1.00 43.28 170 SER A N 1
ATOM 1417 C CA . SER A 1 170 ? -6.139 -9.088 30.951 1.00 43.28 170 SER A CA 1
ATOM 1418 C C . SER A 1 170 ? -5.384 -7.962 31.655 1.00 43.28 170 SER A C 1
ATOM 1420 O O . SER A 1 170 ? -5.458 -7.873 32.878 1.00 43.28 170 SER A O 1
ATOM 1422 N N . PRO A 1 171 ? -4.690 -7.075 30.917 1.00 54.34 171 PRO A N 1
ATOM 1423 C CA . PRO A 1 171 ? -4.094 -5.891 31.521 1.00 54.34 171 PRO A CA 1
ATOM 1424 C C . PRO A 1 171 ? -5.202 -4.977 32.090 1.00 54.34 171 PRO A C 1
ATOM 1426 O O . PRO A 1 171 ? -6.278 -4.895 31.486 1.00 54.34 171 PRO A O 1
ATOM 1429 N N . PRO A 1 172 ? -4.968 -4.283 33.222 1.00 53.78 172 PRO A N 1
ATOM 1430 C CA . PRO A 1 172 ? -5.983 -3.451 33.867 1.00 53.78 172 PRO A CA 1
ATOM 1431 C C . PRO A 1 172 ? -6.504 -2.336 32.944 1.00 53.78 172 PRO A C 1
ATOM 1433 O O . PRO A 1 172 ? -5.834 -1.927 31.989 1.00 53.78 172 PRO A O 1
ATOM 1436 N N . ARG A 1 173 ? -7.715 -1.827 33.219 1.00 50.12 173 ARG A N 1
ATOM 1437 C CA . ARG A 1 173 ? -8.326 -0.724 32.450 1.00 50.12 173 ARG A CA 1
ATOM 1438 C C . ARG A 1 173 ? -7.373 0.466 32.361 1.00 50.12 173 ARG A C 1
ATOM 1440 O O . ARG A 1 173 ? -6.842 0.916 33.370 1.00 50.12 173 ARG A O 1
ATOM 1447 N N . GLY A 1 174 ? -7.159 0.971 31.148 1.00 53.47 174 GLY A N 1
ATOM 1448 C CA . GLY A 1 174 ? -6.238 2.080 30.897 1.00 53.47 174 GLY A CA 1
ATOM 1449 C C . GLY A 1 174 ? -4.752 1.706 30.936 1.00 53.47 174 GLY A C 1
ATOM 1450 O O . GLY A 1 174 ? -3.913 2.603 30.844 1.00 53.47 174 GLY A O 1
ATOM 1451 N N . TRP A 1 175 ? -4.391 0.418 31.026 1.00 49.47 175 TRP A N 1
ATOM 1452 C CA . TRP A 1 175 ? -2.993 -0.004 30.954 1.00 49.47 175 TRP A CA 1
ATOM 1453 C C . TRP A 1 175 ? -2.410 0.301 29.573 1.00 49.47 175 TRP A C 1
ATOM 1455 O O . TRP A 1 175 ? -2.690 -0.349 28.561 1.00 49.47 175 TRP A O 1
ATOM 1465 N N . ILE A 1 176 ? -1.572 1.327 29.537 1.00 55.75 176 ILE A N 1
ATOM 1466 C CA . ILE A 1 176 ? -0.803 1.706 28.363 1.00 55.75 176 ILE A CA 1
ATOM 1467 C C . ILE A 1 176 ? 0.471 0.859 28.390 1.00 55.75 176 ILE A C 1
ATOM 1469 O O . ILE A 1 176 ? 1.216 0.960 29.366 1.00 55.75 176 ILE A O 1
ATOM 1473 N N . PRO A 1 177 ? 0.778 0.058 27.346 1.00 53.94 177 PRO A N 1
ATOM 1474 C CA . PRO A 1 177 ? 2.052 -0.639 27.255 1.00 53.94 177 PRO A CA 1
ATOM 1475 C C . PRO A 1 177 ? 3.188 0.379 27.122 1.00 53.94 177 PRO A C 1
ATOM 1477 O O . PRO A 1 177 ? 3.619 0.715 26.017 1.00 53.94 177 PRO A O 1
ATOM 1480 N N . ALA A 1 178 ? 3.668 0.824 28.282 1.00 50.75 178 ALA A N 1
ATOM 1481 C CA . ALA A 1 178 ? 5.002 1.309 28.561 1.00 50.75 178 ALA A CA 1
ATOM 1482 C C . ALA A 1 178 ? 5.531 2.383 27.589 1.00 50.75 178 ALA A C 1
ATOM 1484 O O . ALA A 1 178 ? 6.234 2.088 26.618 1.00 50.75 178 ALA A O 1
ATOM 1485 N N . LYS A 1 179 ? 5.354 3.661 27.955 1.00 51.81 179 LYS A N 1
ATOM 1486 C CA . LYS A 1 179 ? 6.288 4.754 27.595 1.00 51.81 179 LYS A CA 1
ATOM 1487 C C . LYS A 1 179 ? 7.624 4.636 28.367 1.00 51.81 179 LYS A C 1
ATOM 1489 O O . LYS A 1 179 ? 8.279 5.629 28.643 1.00 51.81 179 LYS A O 1
ATOM 1494 N N . THR A 1 180 ? 8.049 3.430 28.737 1.00 50.16 180 THR A N 1
ATOM 1495 C CA . THR A 1 180 ? 9.066 3.203 29.781 1.00 50.16 180 THR A CA 1
ATOM 1496 C C . THR A 1 180 ? 10.514 3.345 29.281 1.00 50.16 180 THR A C 1
ATOM 1498 O O . THR A 1 180 ? 11.452 3.109 30.026 1.00 50.16 180 THR A O 1
ATOM 1501 N N . SER A 1 181 ? 10.745 3.729 28.017 1.00 55.47 181 SER A N 1
ATOM 1502 C CA . SER A 1 181 ? 12.091 3.816 27.427 1.00 55.47 181 SER A CA 1
ATOM 1503 C C . SER A 1 181 ? 12.272 5.058 26.547 1.00 55.47 181 SER A C 1
ATOM 1505 O O . SER A 1 181 ? 11.372 5.430 25.788 1.00 55.47 181 SER A O 1
ATOM 1507 N N . LYS A 1 182 ? 13.477 5.653 26.587 1.00 57.75 182 LYS A N 1
ATOM 1508 C CA . LYS A 1 182 ? 13.912 6.778 25.731 1.00 57.75 182 LYS A CA 1
ATOM 1509 C C . LYS A 1 182 ? 13.784 6.480 24.226 1.00 57.75 182 LYS A C 1
ATOM 1511 O O . LYS A 1 182 ? 13.639 7.403 23.436 1.00 57.75 182 LYS A O 1
ATOM 1516 N N . PHE A 1 183 ? 13.751 5.206 23.827 1.00 61.16 183 PHE A N 1
ATOM 1517 C CA . PHE A 1 183 ? 13.562 4.771 22.434 1.00 61.16 183 PHE A CA 1
ATOM 1518 C C . PHE A 1 183 ? 12.092 4.561 22.034 1.00 61.16 183 PHE A C 1
ATOM 1520 O O . PHE A 1 183 ? 11.800 4.080 20.937 1.00 61.16 183 PHE A O 1
ATOM 1527 N N . SER A 1 184 ? 11.139 4.928 22.896 1.00 66.00 184 SER A N 1
ATOM 1528 C CA . SER A 1 184 ? 9.703 4.791 22.622 1.00 66.00 184 SER A CA 1
ATOM 1529 C C . SER A 1 184 ? 9.243 5.562 21.375 1.00 66.00 184 SER A C 1
ATOM 1531 O O . SER A 1 184 ? 8.281 5.142 20.736 1.00 66.00 184 SER A O 1
ATOM 1533 N N . PHE A 1 185 ? 9.964 6.611 20.958 1.00 74.94 185 PHE A N 1
ATOM 1534 C CA . PHE A 1 185 ? 9.659 7.372 19.742 1.00 74.94 185 PHE A CA 1
ATOM 1535 C C . PHE A 1 185 ? 9.865 6.583 18.439 1.00 74.94 185 PHE A C 1
ATOM 1537 O O . PHE A 1 185 ? 9.234 6.912 17.441 1.00 74.94 185 PHE A O 1
ATOM 1544 N N . ILE A 1 186 ? 10.720 5.552 18.426 1.00 79.56 186 ILE A N 1
ATOM 1545 C CA . ILE A 1 186 ? 11.034 4.768 17.216 1.00 79.56 186 ILE A CA 1
ATOM 1546 C C . ILE A 1 186 ? 9.938 3.730 16.941 1.00 79.56 186 ILE A C 1
ATOM 1548 O O . ILE A 1 186 ? 9.654 3.391 15.792 1.00 79.56 186 ILE A O 1
ATOM 1552 N N . ARG A 1 187 ? 9.283 3.237 17.998 1.00 80.06 187 ARG A N 1
ATOM 1553 C CA . ARG A 1 187 ? 8.294 2.154 17.919 1.00 80.06 187 ARG A CA 1
ATOM 1554 C C . ARG A 1 187 ? 7.163 2.429 16.910 1.00 80.06 187 ARG A C 1
ATOM 1556 O O . ARG A 1 187 ? 6.892 1.520 16.126 1.00 80.06 187 ARG A O 1
ATOM 1563 N N . PRO A 1 188 ? 6.548 3.627 16.854 1.00 83.94 188 PRO A N 1
ATOM 1564 C CA . PRO A 1 188 ? 5.538 3.936 15.842 1.00 83.94 188 PRO A CA 1
ATOM 1565 C C . PRO A 1 188 ? 6.055 3.875 14.398 1.00 83.94 188 PRO A C 1
ATOM 1567 O O . PRO A 1 188 ? 5.337 3.426 13.509 1.00 83.94 188 PRO A O 1
ATOM 1570 N N . TYR A 1 189 ? 7.306 4.274 14.150 1.00 87.38 189 TYR A N 1
ATOM 1571 C CA . TYR A 1 189 ? 7.905 4.204 12.813 1.00 87.38 189 TYR A CA 1
ATOM 1572 C C . TYR A 1 189 ? 8.196 2.759 12.400 1.00 87.38 189 TYR A C 1
ATOM 1574 O O . TYR A 1 189 ? 7.929 2.382 11.262 1.00 87.38 189 TYR A O 1
ATOM 1582 N N . ILE A 1 190 ? 8.667 1.918 13.326 1.00 84.44 190 ILE A N 1
ATOM 1583 C CA . ILE A 1 190 ? 8.838 0.481 13.057 1.00 84.44 190 ILE A CA 1
ATOM 1584 C C . ILE A 1 190 ? 7.479 -0.169 12.770 1.00 84.44 190 ILE A C 1
ATOM 1586 O O . ILE A 1 190 ? 7.354 -0.927 11.812 1.00 84.44 190 ILE A O 1
ATOM 1590 N N . ALA A 1 191 ? 6.452 0.157 13.561 1.00 84.06 191 ALA A N 1
ATOM 1591 C CA . ALA A 1 191 ? 5.086 -0.323 13.355 1.00 84.06 191 ALA A CA 1
ATOM 1592 C C . ALA A 1 191 ? 4.528 0.087 11.983 1.00 84.06 191 ALA A C 1
ATOM 1594 O O . ALA A 1 191 ? 3.855 -0.703 11.320 1.00 84.06 191 ALA A O 1
ATOM 1595 N N . LEU A 1 192 ? 4.836 1.307 11.542 1.00 88.31 192 LEU A N 1
ATOM 1596 C CA . LEU A 1 192 ? 4.469 1.800 10.224 1.00 88.31 192 LEU A CA 1
ATOM 1597 C C . LEU A 1 192 ? 5.156 0.996 9.109 1.00 88.31 192 LEU A C 1
ATOM 1599 O O . LEU A 1 192 ? 4.478 0.517 8.202 1.00 88.31 192 LEU A O 1
ATOM 1603 N N . ILE A 1 193 ? 6.476 0.803 9.195 1.00 88.00 193 ILE A N 1
ATOM 1604 C CA . ILE A 1 193 ? 7.251 0.016 8.222 1.00 88.00 193 ILE A CA 1
ATOM 1605 C C . ILE A 1 193 ? 6.718 -1.420 8.139 1.00 88.00 193 ILE A C 1
ATOM 1607 O O . ILE A 1 193 ? 6.513 -1.947 7.047 1.00 88.00 193 ILE A O 1
ATOM 1611 N N . ASP A 1 194 ? 6.433 -2.040 9.281 1.00 87.38 194 ASP A N 1
ATOM 1612 C CA . ASP A 1 194 ? 5.885 -3.395 9.352 1.00 87.38 194 ASP A CA 1
ATOM 1613 C C . ASP A 1 194 ? 4.510 -3.499 8.665 1.00 87.38 194 ASP A C 1
ATOM 1615 O O . ASP A 1 194 ? 4.266 -4.392 7.851 1.00 87.38 194 ASP A O 1
ATOM 1619 N N . ASN A 1 195 ? 3.635 -2.514 8.885 1.00 88.88 195 ASN A N 1
ATOM 1620 C CA . ASN A 1 195 ? 2.357 -2.410 8.182 1.00 88.88 195 ASN A CA 1
ATOM 1621 C C . ASN A 1 195 ? 2.513 -2.256 6.665 1.00 88.88 195 ASN A C 1
ATOM 1623 O O . ASN A 1 195 ? 1.752 -2.860 5.904 1.00 88.88 195 ASN A O 1
ATOM 1627 N N . PHE A 1 196 ? 3.489 -1.466 6.211 1.00 90.06 196 PHE A N 1
ATOM 1628 C CA . PHE A 1 196 ? 3.806 -1.355 4.788 1.00 90.06 196 PHE A CA 1
ATOM 1629 C C . PHE A 1 196 ? 4.258 -2.700 4.213 1.00 90.06 196 PHE A C 1
ATOM 1631 O O . PHE A 1 196 ? 3.791 -3.097 3.145 1.00 90.06 196 PHE A O 1
ATOM 1638 N N . PHE A 1 197 ? 5.094 -3.454 4.928 1.00 89.25 197 PHE A N 1
ATOM 1639 C CA . PHE A 1 197 ? 5.467 -4.806 4.508 1.00 89.25 197 PHE A CA 1
ATOM 1640 C C . PHE A 1 197 ? 4.267 -5.759 4.478 1.00 89.25 197 PHE A C 1
ATOM 1642 O O . PHE A 1 197 ? 4.099 -6.496 3.503 1.00 89.25 197 PHE A O 1
ATOM 1649 N N . LEU A 1 198 ? 3.388 -5.717 5.484 1.00 88.31 198 LEU A N 1
ATOM 1650 C CA . LEU A 1 198 ? 2.146 -6.495 5.495 1.00 88.31 198 LEU A CA 1
ATOM 1651 C C . LEU A 1 198 ? 1.290 -6.177 4.260 1.00 88.31 198 LEU A C 1
ATOM 1653 O O . LEU A 1 198 ? 0.795 -7.095 3.598 1.00 88.31 198 LEU A O 1
ATOM 1657 N N . TYR A 1 199 ? 1.161 -4.894 3.914 1.00 91.06 199 TYR A N 1
ATOM 1658 C CA . TYR A 1 199 ? 0.468 -4.436 2.715 1.00 91.06 199 TYR A CA 1
ATOM 1659 C C . TYR A 1 199 ? 1.098 -5.011 1.436 1.00 91.06 199 TYR A C 1
ATOM 1661 O O . TYR A 1 199 ? 0.406 -5.638 0.624 1.00 91.06 199 TYR A O 1
ATOM 1669 N N . LEU A 1 200 ? 2.418 -4.875 1.280 1.00 90.12 200 LEU A N 1
ATOM 1670 C CA . LEU A 1 200 ? 3.155 -5.369 0.113 1.00 90.12 200 LEU A CA 1
ATOM 1671 C C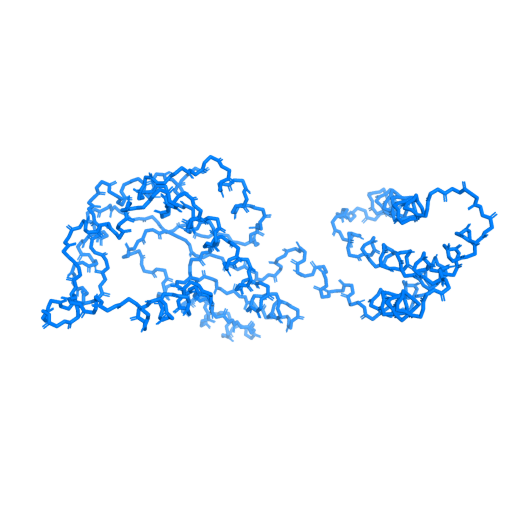 . LEU A 1 200 ? 3.066 -6.892 -0.049 1.00 90.12 200 LEU A C 1
ATOM 1673 O O . LEU A 1 200 ? 3.002 -7.382 -1.172 1.00 90.12 200 LEU A O 1
ATOM 1677 N N . ILE A 1 201 ? 3.027 -7.652 1.047 1.00 89.25 201 ILE A N 1
ATOM 1678 C CA . ILE A 1 201 ? 3.028 -9.122 1.002 1.00 89.25 201 ILE A CA 1
ATOM 1679 C C . ILE A 1 201 ? 1.606 -9.691 0.898 1.00 89.25 201 ILE A C 1
ATOM 1681 O O . ILE A 1 201 ? 1.383 -10.687 0.206 1.00 89.25 201 ILE A O 1
ATOM 1685 N N . ARG A 1 202 ? 0.616 -9.101 1.580 1.00 89.56 202 ARG A N 1
ATOM 1686 C CA . ARG A 1 202 ? -0.746 -9.668 1.654 1.00 89.56 202 ARG A CA 1
ATOM 1687 C C . ARG A 1 202 ? -1.739 -9.012 0.705 1.00 89.56 202 ARG A C 1
ATOM 1689 O O . ARG A 1 202 ? -2.575 -9.722 0.131 1.00 89.56 202 ARG A O 1
ATOM 1696 N N . VAL A 1 203 ? -1.661 -7.694 0.534 1.00 91.25 203 VAL A N 1
ATOM 1697 C CA . VAL A 1 203 ? -2.644 -6.914 -0.232 1.00 91.25 203 VAL A CA 1
ATOM 1698 C C . VAL A 1 203 ? -2.246 -6.846 -1.703 1.00 91.25 203 VAL A C 1
ATOM 1700 O O . VAL A 1 203 ? -3.022 -7.277 -2.560 1.00 91.25 203 VAL A O 1
ATOM 1703 N N . VAL A 1 204 ? -1.016 -6.418 -2.009 1.00 90.94 204 VAL A N 1
ATOM 1704 C CA . VAL A 1 204 ? -0.548 -6.237 -3.398 1.00 90.94 204 VAL A CA 1
ATOM 1705 C C . VAL A 1 204 ? -0.689 -7.510 -4.249 1.00 90.94 204 VAL A C 1
ATOM 1707 O O . VAL A 1 204 ? -1.290 -7.432 -5.326 1.00 90.94 204 VAL A O 1
ATOM 1710 N N . PRO A 1 205 ? -0.277 -8.714 -3.796 1.00 90.75 205 PRO A N 1
ATOM 1711 C CA . PRO A 1 205 ? -0.424 -9.925 -4.602 1.00 90.75 205 PRO A CA 1
ATOM 1712 C C . PRO A 1 205 ? -1.887 -10.323 -4.822 1.00 90.75 205 PRO A C 1
ATOM 1714 O O . PRO A 1 205 ? -2.209 -10.990 -5.805 1.00 90.75 205 PRO A O 1
ATOM 1717 N N . SER A 1 206 ? -2.788 -9.937 -3.918 1.00 91.12 206 SER A N 1
ATOM 1718 C CA . SER A 1 206 ? -4.224 -10.201 -4.051 1.00 91.12 206 SER A CA 1
ATOM 1719 C C . SER A 1 206 ? -4.849 -9.289 -5.115 1.00 91.12 206 SER A C 1
ATOM 1721 O O . SER A 1 206 ? -5.555 -9.779 -6.001 1.00 91.12 206 SER A O 1
ATOM 1723 N N . ILE A 1 207 ? -4.478 -8.004 -5.125 1.00 90.19 207 ILE A N 1
ATOM 1724 C CA . ILE A 1 207 ? -4.880 -7.033 -6.158 1.00 90.19 207 ILE A CA 1
ATOM 1725 C C . ILE A 1 207 ? -4.343 -7.448 -7.539 1.00 90.19 207 ILE A C 1
ATOM 1727 O O . ILE A 1 207 ? -5.086 -7.462 -8.532 1.00 90.19 207 ILE A O 1
ATOM 1731 N N . CYS A 1 208 ? -3.079 -7.885 -7.617 1.00 87.38 208 CYS A N 1
ATOM 1732 C CA . CYS A 1 208 ? -2.482 -8.422 -8.846 1.00 87.38 208 CYS A CA 1
ATOM 1733 C C . CYS A 1 208 ? -3.288 -9.602 -9.416 1.00 87.38 208 CYS A C 1
ATOM 1735 O O . CYS A 1 208 ? -3.495 -9.681 -10.631 1.00 87.38 208 CYS A O 1
ATOM 1737 N N . ARG A 1 209 ? -3.842 -10.461 -8.550 1.00 89.19 209 ARG A N 1
ATOM 1738 C CA . ARG A 1 209 ? -4.685 -11.617 -8.914 1.00 89.19 209 ARG A CA 1
ATOM 1739 C C . ARG A 1 209 ? -6.157 -11.277 -9.203 1.00 89.19 209 ARG A C 1
ATOM 1741 O O . ARG A 1 209 ? -6.969 -12.193 -9.314 1.00 89.19 209 ARG A O 1
ATOM 1748 N N . ARG A 1 210 ? -6.514 -9.994 -9.363 1.00 89.12 210 ARG A N 1
ATOM 1749 C CA . ARG A 1 210 ? -7.899 -9.535 -9.618 1.00 89.12 210 ARG A CA 1
ATOM 1750 C C . ARG A 1 210 ? -8.867 -9.927 -8.493 1.00 89.12 210 ARG A C 1
ATOM 1752 O O . ARG A 1 210 ? -10.012 -10.266 -8.768 1.00 89.12 210 ARG A O 1
ATOM 1759 N N . LYS A 1 211 ? -8.394 -9.952 -7.245 1.00 91.44 211 LYS A N 1
ATOM 1760 C CA . LYS A 1 211 ? -9.249 -10.155 -6.071 1.00 91.44 211 LYS A CA 1
ATOM 1761 C C . LYS A 1 211 ? -9.513 -8.813 -5.397 1.00 91.44 211 LYS A C 1
ATOM 1763 O O . LYS A 1 211 ? -8.614 -7.971 -5.354 1.00 91.44 211 LYS A O 1
ATOM 1768 N N . TYR A 1 212 ? -10.717 -8.641 -4.870 1.00 93.69 212 TYR A N 1
ATOM 1769 C CA . TYR A 1 212 ? -11.015 -7.569 -3.930 1.00 93.69 212 TYR A CA 1
ATOM 1770 C C . TYR A 1 212 ? -10.383 -7.906 -2.580 1.00 93.69 212 TYR A C 1
ATOM 1772 O O . TYR A 1 212 ? -10.276 -9.076 -2.204 1.00 93.69 212 TYR A O 1
ATOM 1780 N N . VAL A 1 213 ? -9.912 -6.882 -1.881 1.00 94.62 213 VAL A N 1
ATOM 1781 C CA . VAL A 1 213 ? -9.279 -7.011 -0.574 1.00 94.62 213 VAL A CA 1
ATOM 1782 C C . VAL A 1 213 ? -10.001 -6.089 0.390 1.00 94.62 213 VAL A C 1
ATOM 1784 O O . VAL A 1 213 ? -10.033 -4.880 0.166 1.00 94.62 213 VAL A O 1
ATOM 1787 N N . ILE A 1 214 ? -10.565 -6.668 1.446 1.00 94.88 214 ILE A N 1
ATOM 1788 C CA . ILE A 1 214 ? -11.185 -5.931 2.546 1.00 94.88 214 ILE A CA 1
ATOM 1789 C C . ILE A 1 214 ? -10.189 -5.914 3.701 1.00 94.88 214 ILE A C 1
ATOM 1791 O O . ILE A 1 214 ? -9.801 -6.968 4.204 1.00 94.88 214 ILE A O 1
ATOM 1795 N N . CYS A 1 215 ? -9.755 -4.734 4.115 1.00 93.06 215 CYS A N 1
ATOM 1796 C CA . CYS A 1 215 ? -8.872 -4.573 5.259 1.00 93.06 215 CYS A CA 1
ATOM 1797 C C . CYS A 1 215 ? -9.698 -4.241 6.505 1.00 93.06 215 CYS A C 1
ATOM 1799 O O . CYS A 1 215 ? -10.389 -3.222 6.523 1.00 93.06 215 CYS A O 1
ATOM 1801 N N . ASP A 1 216 ? -9.612 -5.091 7.531 1.00 90.31 216 ASP A N 1
ATOM 1802 C CA . ASP A 1 216 ? -10.100 -4.771 8.877 1.00 90.31 216 ASP A CA 1
ATOM 1803 C C . ASP A 1 216 ? -8.975 -4.034 9.612 1.00 90.31 216 ASP A C 1
ATOM 1805 O O . ASP A 1 216 ? -7.971 -4.648 10.012 1.00 90.31 216 ASP A O 1
ATOM 1809 N N . ARG A 1 217 ? -9.138 -2.707 9.704 1.00 89.00 217 ARG A N 1
ATOM 1810 C CA . ARG A 1 217 ? -8.099 -1.692 9.943 1.00 89.00 217 ARG A CA 1
ATOM 1811 C C . ARG A 1 217 ? -7.072 -1.592 8.821 1.00 89.00 217 ARG A C 1
ATOM 1813 O O . ARG A 1 217 ? -6.909 -2.491 7.996 1.00 89.00 217 ARG A O 1
ATOM 1820 N N . PHE A 1 218 ? -6.342 -0.486 8.801 1.00 91.19 218 PHE A N 1
ATOM 1821 C CA . PHE A 1 218 ? -5.316 -0.198 7.813 1.00 91.19 218 PHE A CA 1
ATOM 1822 C C . PHE A 1 218 ? -4.127 0.555 8.418 1.00 91.19 218 PHE A C 1
ATOM 1824 O O . PHE A 1 218 ? -3.983 0.684 9.632 1.00 91.19 218 PHE A O 1
ATOM 1831 N N . ILE A 1 219 ? -3.218 1.008 7.557 1.00 91.25 219 ILE A N 1
ATOM 1832 C CA . ILE A 1 219 ? -1.942 1.616 7.934 1.00 91.25 219 ILE A CA 1
ATOM 1833 C C . ILE A 1 219 ? -2.144 2.839 8.843 1.00 91.25 219 ILE A C 1
ATOM 1835 O O . ILE A 1 219 ? -1.425 2.969 9.835 1.00 91.25 219 ILE A O 1
ATOM 1839 N N . TRP A 1 220 ? -3.135 3.692 8.559 1.00 89.75 220 TRP A N 1
ATOM 1840 C CA . TRP A 1 220 ? -3.427 4.876 9.375 1.00 89.75 220 TRP A CA 1
ATOM 1841 C C . TRP A 1 220 ? -4.079 4.556 10.723 1.00 89.75 220 TRP A C 1
ATOM 1843 O O . TRP A 1 220 ? -3.881 5.323 11.659 1.00 89.75 220 TRP A O 1
ATOM 1853 N N . ASP A 1 221 ? -4.776 3.426 10.897 1.00 89.94 221 ASP A N 1
ATOM 1854 C CA . ASP A 1 221 ? -5.344 3.060 12.207 1.00 89.94 221 ASP A CA 1
ATOM 1855 C C . ASP A 1 221 ? -4.239 2.936 13.271 1.00 89.94 221 ASP A C 1
ATOM 1857 O O . ASP A 1 221 ? -4.429 3.309 14.427 1.00 89.94 221 ASP A O 1
ATOM 1861 N N . ASN A 1 222 ? -3.038 2.493 12.876 1.00 88.00 222 ASN A N 1
ATOM 1862 C CA . ASN A 1 222 ? -1.886 2.476 13.778 1.00 88.00 222 ASN A CA 1
ATOM 1863 C C . ASN A 1 222 ? -1.407 3.884 14.147 1.00 88.00 222 ASN A C 1
ATOM 1865 O O . ASN A 1 222 ? -1.028 4.104 15.296 1.00 88.00 222 ASN A O 1
ATOM 1869 N N . TYR A 1 223 ? -1.443 4.842 13.217 1.00 89.25 223 TYR A N 1
ATOM 1870 C CA . TYR A 1 223 ? -1.164 6.245 13.535 1.00 89.25 223 TYR A CA 1
ATOM 1871 C C . TYR A 1 223 ? -2.154 6.770 14.580 1.00 89.25 223 TYR A C 1
ATOM 1873 O O . TYR A 1 223 ? -1.718 7.311 15.598 1.00 89.25 223 TYR A O 1
ATOM 1881 N N . VAL A 1 224 ? -3.456 6.556 14.361 1.00 89.75 224 VAL A N 1
ATOM 1882 C CA . VAL A 1 224 ? -4.511 7.027 15.268 1.00 89.75 224 VAL A CA 1
ATOM 1883 C C . VAL A 1 224 ? -4.308 6.424 16.660 1.00 89.75 224 VAL A C 1
ATOM 1885 O O . VAL A 1 224 ? -4.265 7.145 17.658 1.00 89.75 224 VAL A O 1
ATOM 1888 N N . LYS A 1 225 ? -4.037 5.116 16.725 1.00 87.00 225 LYS A N 1
ATOM 1889 C CA . LYS A 1 225 ? -3.724 4.419 17.975 1.00 87.00 225 LYS A CA 1
ATOM 1890 C C . LYS A 1 225 ? -2.481 4.979 18.670 1.00 87.00 225 LYS A C 1
ATOM 1892 O O . LYS A 1 225 ? -2.483 5.171 19.883 1.00 87.00 225 LYS A O 1
ATOM 1897 N N . HIS A 1 226 ? -1.406 5.264 17.939 1.00 86.75 226 HIS A N 1
ATOM 1898 C CA . HIS A 1 226 ? -0.202 5.860 18.526 1.00 86.75 226 HIS A CA 1
ATOM 1899 C C . HIS A 1 226 ? -0.438 7.290 19.024 1.00 86.75 226 HIS A C 1
ATOM 1901 O O . HIS A 1 226 ? 0.110 7.668 20.061 1.00 86.75 226 HIS A O 1
ATOM 1907 N N . LYS A 1 227 ? -1.277 8.067 18.339 1.00 87.31 227 LYS A N 1
ATOM 1908 C CA . LYS A 1 227 ? -1.658 9.412 18.774 1.00 87.31 227 LYS A CA 1
ATOM 1909 C C . LYS A 1 227 ? -2.486 9.379 20.055 1.00 87.31 227 LYS A C 1
ATOM 1911 O O . LYS A 1 227 ? -2.159 10.101 20.991 1.00 87.31 227 LYS A O 1
ATOM 1916 N N . MET A 1 228 ? -3.460 8.472 20.138 1.00 86.44 228 MET A N 1
ATOM 1917 C CA . MET A 1 228 ? -4.244 8.209 21.350 1.00 86.44 228 MET A CA 1
ATOM 1918 C C . MET A 1 228 ? -3.353 7.839 22.547 1.00 86.44 228 MET A C 1
ATOM 1920 O O . MET A 1 228 ? -3.547 8.332 23.652 1.00 86.44 228 MET A O 1
ATOM 1924 N N . LEU A 1 229 ? -2.326 7.012 22.331 1.00 82.12 229 LEU A N 1
ATOM 1925 C CA . LEU A 1 229 ? -1.349 6.648 23.368 1.00 82.12 229 LEU A CA 1
ATOM 1926 C C . LEU A 1 229 ? -0.344 7.780 23.687 1.00 82.12 229 LEU A C 1
ATOM 1928 O O . LEU A 1 229 ? 0.552 7.606 24.518 1.00 82.12 229 LEU A O 1
ATOM 1932 N N . GLY A 1 230 ? -0.456 8.935 23.026 1.00 81.56 230 GLY A N 1
ATOM 1933 C CA . GLY A 1 230 ? 0.360 10.124 23.257 1.00 81.56 230 GLY A CA 1
ATOM 1934 C C . GLY A 1 230 ? 1.800 10.011 22.751 1.00 81.56 230 GLY A C 1
ATOM 1935 O O . GLY A 1 230 ? 2.700 10.567 23.385 1.00 81.56 230 GLY A O 1
ATOM 1936 N N . TYR A 1 231 ? 2.056 9.255 21.679 1.00 82.75 231 TYR A N 1
ATOM 1937 C CA . TYR A 1 231 ? 3.353 9.267 20.989 1.00 82.75 231 TYR A CA 1
ATOM 1938 C C . TYR A 1 231 ? 3.502 10.529 20.127 1.00 82.75 231 TYR A C 1
ATOM 1940 O O . TYR A 1 231 ? 2.517 11.111 19.681 1.00 82.75 231 TYR A O 1
ATOM 1948 N N . ASN A 1 232 ? 4.742 10.940 19.838 1.00 80.94 232 ASN A N 1
ATOM 1949 C CA . ASN A 1 232 ? 4.979 12.001 18.860 1.00 80.94 232 ASN A CA 1
ATOM 1950 C C . ASN A 1 232 ? 4.656 11.480 17.453 1.00 80.94 232 ASN A C 1
ATOM 1952 O O . ASN A 1 232 ? 5.353 10.609 16.931 1.00 80.94 232 ASN A O 1
ATOM 1956 N N . THR A 1 233 ? 3.601 12.022 16.847 1.00 79.81 233 THR A N 1
ATOM 1957 C CA . THR A 1 233 ? 3.094 11.569 15.551 1.00 79.81 233 THR A CA 1
ATOM 1958 C C . THR A 1 233 ? 3.237 12.594 14.428 1.00 79.81 233 THR A C 1
ATOM 1960 O O . THR A 1 233 ? 2.558 12.448 13.412 1.00 79.81 233 THR A O 1
ATOM 1963 N N . ARG A 1 234 ? 4.094 13.618 14.581 1.00 78.75 234 ARG A N 1
ATOM 1964 C CA . ARG A 1 234 ? 4.198 14.753 13.640 1.00 78.75 234 ARG A CA 1
ATOM 1965 C C . ARG A 1 234 ? 4.302 14.319 12.173 1.00 78.75 234 ARG A C 1
ATOM 1967 O O . ARG A 1 234 ? 3.546 14.815 11.353 1.00 78.75 234 ARG A O 1
ATOM 1974 N N . TYR A 1 235 ? 5.170 13.352 11.874 1.00 82.81 235 TYR A N 1
ATOM 1975 C CA . TYR A 1 235 ? 5.391 12.851 10.508 1.00 82.81 235 TYR A CA 1
ATOM 1976 C C . TYR A 1 235 ? 4.639 11.550 10.191 1.00 82.81 235 TYR A C 1
ATOM 1978 O O . TYR A 1 235 ? 4.566 11.127 9.041 1.00 82.81 235 TYR A O 1
ATOM 1986 N N . LEU A 1 236 ? 4.061 10.888 11.198 1.00 84.38 236 LEU A N 1
ATOM 1987 C CA . LEU A 1 236 ? 3.382 9.603 11.000 1.00 84.38 236 LEU A CA 1
ATOM 1988 C C . LEU A 1 236 ? 2.074 9.751 10.221 1.00 84.38 236 LEU A C 1
ATOM 1990 O O . LEU A 1 236 ? 1.701 8.828 9.502 1.00 84.38 236 LEU A O 1
ATOM 1994 N N . PHE A 1 237 ? 1.385 10.888 10.347 1.00 85.19 237 PHE A N 1
ATOM 1995 C CA . PHE A 1 237 ? 0.141 11.132 9.618 1.00 85.19 237 PHE A CA 1
ATOM 1996 C C . PHE A 1 237 ? 0.373 11.114 8.104 1.00 85.19 237 PHE A C 1
ATOM 1998 O O . PHE A 1 237 ? -0.218 10.306 7.390 1.00 85.19 237 PHE A O 1
ATOM 2005 N N . GLU A 1 238 ? 1.302 11.943 7.626 1.00 87.06 238 GLU A N 1
ATOM 2006 C CA . GLU A 1 238 ? 1.636 12.044 6.203 1.00 87.06 238 GLU A CA 1
ATOM 2007 C C . GLU A 1 238 ? 2.121 10.702 5.656 1.00 87.06 238 GLU A C 1
ATOM 2009 O O . GLU A 1 238 ? 1.626 10.231 4.636 1.00 87.06 238 GLU A O 1
ATOM 2014 N N . LEU A 1 239 ? 3.023 10.030 6.380 1.00 87.38 239 LEU A N 1
ATOM 2015 C CA . LEU A 1 239 ? 3.558 8.744 5.943 1.00 87.38 239 LEU A CA 1
ATOM 2016 C C . LEU A 1 239 ? 2.491 7.639 5.932 1.00 87.38 239 LEU A C 1
ATOM 2018 O O . LEU A 1 239 ? 2.472 6.818 5.020 1.00 87.38 239 LEU A O 1
ATOM 2022 N N . SER A 1 240 ? 1.579 7.606 6.906 1.00 85.94 240 SER A N 1
ATOM 2023 C CA . SER A 1 240 ? 0.522 6.583 6.966 1.00 85.94 240 SER A CA 1
ATOM 2024 C C . SER A 1 240 ? -0.591 6.779 5.930 1.00 85.94 240 SER A C 1
ATOM 2026 O O . SER A 1 240 ? -1.272 5.813 5.582 1.00 85.94 240 SER A O 1
ATOM 2028 N N . THR A 1 241 ? -0.739 7.991 5.389 1.00 86.44 241 THR A N 1
ATOM 2029 C CA . THR A 1 241 ? -1.766 8.353 4.396 1.00 86.44 241 THR A CA 1
ATOM 2030 C C . THR A 1 241 ? -1.264 8.337 2.946 1.00 86.44 241 THR A C 1
ATOM 2032 O O . THR 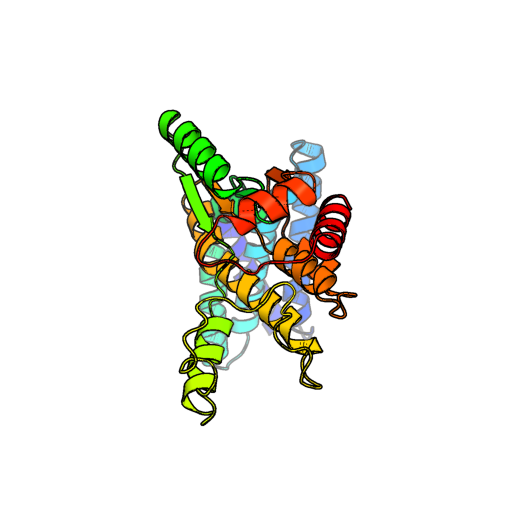A 1 241 ? -2.043 8.583 2.021 1.00 86.44 241 THR A O 1
ATOM 2035 N N . VAL A 1 242 ? 0.007 7.968 2.715 1.00 87.31 242 VAL A N 1
ATOM 2036 C CA . VAL A 1 242 ? 0.597 7.812 1.368 1.00 87.31 242 VAL A CA 1
ATOM 2037 C C . VAL A 1 242 ? -0.197 6.821 0.510 1.00 87.31 242 VAL A C 1
ATOM 2039 O O . VAL A 1 242 ? -0.421 7.060 -0.678 1.00 87.31 242 VAL A O 1
ATOM 2042 N N . ILE A 1 243 ? -0.642 5.703 1.094 1.00 85.69 243 ILE A N 1
ATOM 2043 C CA . ILE A 1 243 ? -1.436 4.696 0.382 1.00 85.69 243 ILE A CA 1
ATOM 2044 C C . ILE A 1 243 ? -2.917 4.995 0.582 1.00 85.69 243 ILE A C 1
ATOM 2046 O O . ILE A 1 243 ? -3.462 4.787 1.662 1.00 85.69 243 ILE A O 1
ATOM 2050 N N . LYS A 1 244 ? -3.586 5.422 -0.491 1.00 86.88 244 LYS A N 1
ATOM 2051 C CA . LYS A 1 244 ? -5.024 5.715 -0.475 1.00 86.88 244 LYS A CA 1
ATOM 2052 C C . LYS A 1 244 ? -5.837 4.537 -1.015 1.00 86.88 244 LYS A C 1
ATOM 2054 O O . LYS A 1 244 ? -5.598 4.129 -2.155 1.00 86.88 244 LYS A O 1
ATOM 2059 N N . PRO A 1 245 ? -6.789 3.972 -0.254 1.00 90.50 245 PRO A N 1
ATOM 2060 C CA . PRO A 1 245 ? -7.632 2.893 -0.745 1.00 90.50 245 PRO A CA 1
ATOM 2061 C C . PRO A 1 245 ? -8.571 3.408 -1.832 1.00 90.50 245 PRO A C 1
ATOM 2063 O O . PRO A 1 245 ? -8.759 4.613 -2.001 1.00 90.50 245 PRO A O 1
ATOM 2066 N N . LYS A 1 246 ? -9.216 2.484 -2.546 1.00 90.38 246 LYS A N 1
ATOM 2067 C CA . LYS A 1 246 ? -10.273 2.878 -3.475 1.00 90.38 246 LYS A CA 1
ATOM 2068 C C . LYS A 1 246 ? -11.543 3.283 -2.728 1.00 90.38 246 LYS A C 1
ATOM 2070 O O . LYS A 1 246 ? -12.216 4.212 -3.164 1.00 90.38 246 LYS A O 1
ATOM 2075 N N . ILE A 1 247 ? -11.855 2.575 -1.643 1.00 91.88 247 ILE A N 1
ATOM 2076 C CA . ILE A 1 247 ? -12.972 2.863 -0.743 1.00 91.88 247 ILE A CA 1
ATOM 2077 C C . ILE A 1 247 ? -12.452 2.774 0.694 1.00 91.88 247 ILE A C 1
ATOM 2079 O O . ILE A 1 247 ? -11.843 1.771 1.066 1.00 91.88 247 ILE A O 1
ATOM 2083 N N . GLY A 1 248 ? -12.693 3.813 1.488 1.00 92.56 248 GLY A N 1
ATOM 2084 C CA . GLY A 1 248 ? -12.488 3.808 2.935 1.00 92.56 248 GLY A CA 1
ATOM 2085 C C . GLY A 1 248 ? -13.823 4.037 3.633 1.00 92.56 248 GLY A C 1
ATOM 2086 O O . GLY A 1 248 ? -14.552 4.953 3.261 1.00 92.56 248 GLY A O 1
ATOM 2087 N N . MET A 1 249 ? -14.152 3.193 4.604 1.00 93.75 249 MET A N 1
ATOM 2088 C CA . MET A 1 249 ? -15.343 3.308 5.442 1.00 93.75 249 MET A CA 1
ATOM 2089 C C . MET A 1 249 ? -14.893 3.482 6.886 1.00 93.75 249 MET A C 1
ATOM 2091 O O . MET A 1 249 ? -14.118 2.671 7.396 1.00 93.75 249 MET A O 1
ATOM 2095 N N . ILE A 1 250 ? -15.379 4.534 7.533 1.00 92.94 250 ILE A N 1
ATOM 2096 C CA . ILE A 1 250 ? -15.091 4.823 8.935 1.00 92.94 250 ILE A CA 1
ATOM 2097 C C . ILE A 1 250 ? -16.366 4.554 9.724 1.00 92.94 250 ILE A C 1
ATOM 2099 O O . ILE A 1 250 ? -17.398 5.175 9.480 1.00 92.94 250 ILE A O 1
ATOM 2103 N N . PHE A 1 251 ? -16.291 3.602 10.646 1.00 92.12 251 PHE A N 1
ATOM 2104 C CA . PHE A 1 251 ? -17.397 3.245 11.519 1.00 92.12 251 PHE A CA 1
ATOM 2105 C C . PHE A 1 251 ? -17.344 4.125 12.759 1.00 92.12 251 PHE A C 1
ATOM 2107 O O . PHE A 1 251 ? -16.364 4.089 13.506 1.00 92.12 251 PHE A O 1
ATOM 2114 N N . ASP A 1 252 ? -18.410 4.893 12.969 1.00 91.94 252 ASP A N 1
ATOM 2115 C CA . ASP A 1 252 ? -18.544 5.792 14.107 1.00 91.94 252 ASP A CA 1
ATOM 2116 C C . ASP A 1 252 ? -19.570 5.248 15.106 1.00 91.94 252 ASP A C 1
ATOM 2118 O O . ASP A 1 252 ? -20.695 4.920 14.737 1.00 91.94 252 ASP A O 1
ATOM 2122 N N . VAL A 1 253 ? -19.177 5.149 16.375 1.00 91.75 253 VAL A N 1
ATOM 2123 C CA . VAL A 1 253 ? -20.031 4.749 17.503 1.00 91.75 253 VAL A CA 1
ATOM 2124 C C . VAL A 1 253 ? -19.647 5.630 18.702 1.00 91.75 253 VAL A C 1
ATOM 2126 O O . VAL A 1 253 ? -18.468 5.975 18.826 1.00 91.75 253 VAL A O 1
ATOM 2129 N N . PRO A 1 254 ? -20.594 6.025 19.575 1.00 91.38 254 PRO A N 1
ATOM 2130 C CA . PRO A 1 254 ? -20.267 6.733 20.813 1.00 91.38 254 PRO A CA 1
ATOM 2131 C C . PRO A 1 254 ? -19.267 5.951 21.676 1.00 91.38 254 PRO A C 1
ATOM 2133 O O . PRO A 1 254 ? -19.313 4.718 21.734 1.00 91.38 254 PRO A O 1
ATOM 2136 N N . SER A 1 255 ? -18.357 6.661 22.344 1.00 89.19 255 SER A N 1
ATOM 2137 C CA . SER A 1 255 ? -17.286 6.047 23.135 1.00 89.19 255 SER A CA 1
ATOM 2138 C C . SER A 1 255 ? -17.831 5.222 24.301 1.00 89.19 255 SER A C 1
ATOM 2140 O O . SER A 1 255 ? -17.267 4.179 24.622 1.00 89.19 255 SER A O 1
ATOM 2142 N N . GLU A 1 256 ? -18.975 5.602 24.868 1.00 88.31 256 GLU A N 1
ATOM 2143 C CA . GLU A 1 256 ? -19.660 4.862 25.932 1.00 88.31 256 GLU A CA 1
ATOM 2144 C C . GLU A 1 256 ? -20.091 3.471 25.459 1.00 88.31 256 GLU A C 1
ATOM 2146 O O . GLU A 1 256 ? -19.772 2.462 26.087 1.00 88.31 256 GLU A O 1
ATOM 2151 N N . VAL A 1 257 ? -20.744 3.416 24.295 1.00 89.00 257 VAL A N 1
ATOM 2152 C CA . VAL A 1 257 ? -21.215 2.166 23.683 1.00 89.00 257 VAL A CA 1
ATOM 2153 C C . VAL A 1 257 ? -20.030 1.282 23.286 1.00 89.00 257 VAL A C 1
ATOM 2155 O O . VAL A 1 257 ? -20.093 0.057 23.391 1.00 89.00 257 VAL A O 1
ATOM 2158 N N . ALA A 1 258 ? -18.926 1.883 22.832 1.00 86.75 258 ALA A N 1
ATOM 2159 C CA . ALA A 1 258 ? -17.702 1.152 22.524 1.00 86.75 258 ALA A CA 1
ATOM 2160 C C . ALA A 1 258 ? -17.098 0.495 23.775 1.00 86.75 258 ALA A C 1
ATOM 2162 O O . ALA A 1 258 ? -16.794 -0.700 23.740 1.00 86.75 258 ALA A O 1
ATOM 2163 N N . VAL A 1 259 ? -16.984 1.236 24.884 1.00 85.00 259 VAL A N 1
ATOM 2164 C CA . VAL A 1 259 ? -16.490 0.713 26.169 1.00 85.00 259 VAL A CA 1
ATOM 2165 C C . VAL A 1 259 ? -17.364 -0.438 26.654 1.00 85.00 259 VAL A C 1
ATOM 2167 O O . VAL A 1 259 ? -16.831 -1.491 27.000 1.00 85.00 259 VAL A O 1
ATOM 2170 N N . GLU A 1 260 ? -18.688 -0.284 26.621 1.00 85.69 260 GLU A N 1
ATOM 2171 C CA . GLU A 1 260 ? -19.630 -1.330 27.031 1.00 85.69 260 GLU A CA 1
ATOM 2172 C C . GLU A 1 260 ? -19.445 -2.609 26.197 1.00 85.69 260 GLU A C 1
ATOM 2174 O O . GLU A 1 260 ? -19.192 -3.687 26.741 1.00 85.69 260 GLU A O 1
ATOM 2179 N N . ARG A 1 261 ? -19.432 -2.485 24.864 1.00 84.25 261 ARG A N 1
ATOM 2180 C CA . ARG A 1 261 ? -19.253 -3.620 23.939 1.00 84.25 261 ARG A CA 1
ATOM 2181 C C . ARG A 1 261 ? -17.896 -4.310 24.055 1.00 84.25 261 ARG A C 1
ATOM 2183 O O . ARG A 1 261 ? -17.784 -5.495 23.733 1.00 84.25 261 ARG A O 1
ATOM 2190 N N . VAL A 1 262 ? -16.849 -3.574 24.418 1.00 81.06 262 VAL A N 1
ATOM 2191 C CA . VAL A 1 262 ? -15.502 -4.129 24.617 1.00 81.06 262 VAL A CA 1
ATOM 2192 C C . VAL A 1 262 ? -15.374 -4.756 26.004 1.00 81.06 262 VAL A C 1
ATOM 2194 O O . VAL A 1 262 ? -14.706 -5.779 26.133 1.00 81.06 262 VAL A O 1
ATOM 2197 N N . SER A 1 263 ? -16.050 -4.204 27.015 1.00 73.12 263 SER A N 1
ATOM 2198 C CA . SER A 1 263 ? -16.022 -4.709 28.392 1.00 73.12 263 SER A CA 1
ATOM 2199 C C . SER A 1 263 ? -16.600 -6.118 28.535 1.00 73.12 263 SER A C 1
ATOM 2201 O O . SER A 1 263 ? -16.127 -6.879 29.372 1.00 73.12 263 SER A O 1
ATOM 2203 N N . GLY A 1 264 ? -17.546 -6.496 27.670 1.00 69.75 264 GLY A N 1
ATOM 2204 C CA . GLY A 1 264 ? -18.109 -7.847 27.618 1.00 69.75 264 GLY A CA 1
ATOM 2205 C C . GLY A 1 264 ? -17.215 -8.900 26.947 1.00 69.75 264 GLY A C 1
ATOM 2206 O O . GLY A 1 264 ? -17.669 -10.020 26.732 1.00 69.75 264 GLY A O 1
ATOM 2207 N N . ARG A 1 265 ? -15.974 -8.570 26.556 1.00 74.25 265 ARG A N 1
ATOM 2208 C CA . ARG A 1 265 ? -15.052 -9.497 25.871 1.00 74.25 265 ARG A CA 1
ATOM 2209 C C . ARG A 1 265 ? -13.965 -9.996 26.823 1.00 74.25 265 ARG A C 1
ATOM 2211 O O . ARG A 1 265 ? -13.331 -9.193 27.497 1.00 74.25 265 ARG A O 1
ATOM 2218 N N . GLU A 1 266 ? -13.677 -11.299 26.795 1.00 55.47 266 GLU A N 1
ATOM 2219 C CA . GLU A 1 266 ? -12.704 -11.937 27.705 1.00 55.47 266 GLU A CA 1
ATOM 2220 C C . GLU A 1 266 ? -11.251 -11.447 27.547 1.00 55.47 266 GLU A C 1
ATOM 2222 O O . GLU A 1 266 ? -10.501 -11.451 28.518 1.00 55.47 266 GLU A O 1
ATOM 2227 N N . PHE A 1 267 ? -10.836 -11.026 26.343 1.00 56.34 267 PHE A N 1
ATOM 2228 C CA . PHE A 1 267 ? -9.441 -10.663 26.047 1.00 56.34 267 PHE A CA 1
ATOM 2229 C C . PHE A 1 267 ? -9.335 -9.463 25.096 1.00 56.34 267 PHE A C 1
ATOM 2231 O O . PHE A 1 267 ? -9.067 -9.611 23.901 1.00 56.34 267 PHE A O 1
ATOM 2238 N N . HIS A 1 268 ? -9.521 -8.251 25.618 1.00 59.28 268 HIS A N 1
ATOM 2239 C CA . HIS A 1 268 ? -9.260 -7.017 24.874 1.00 59.28 268 HIS A CA 1
ATOM 2240 C C . HIS A 1 268 ? -8.647 -5.933 25.762 1.00 59.28 268 HIS A C 1
ATOM 2242 O O . HIS A 1 268 ? -8.962 -5.831 26.943 1.00 59.28 268 HIS A O 1
ATOM 2248 N N . TYR A 1 269 ? -7.787 -5.094 25.171 1.00 61.59 269 TYR A N 1
ATOM 2249 C CA . TYR A 1 269 ? -7.322 -3.873 25.827 1.00 61.59 269 TYR A CA 1
ATOM 2250 C C . TYR A 1 269 ? -8.531 -2.995 26.150 1.00 61.59 269 TYR A C 1
ATOM 2252 O O . TYR A 1 269 ? -9.250 -2.574 25.245 1.00 61.59 269 TYR A O 1
ATOM 2260 N N . GLN A 1 270 ? -8.751 -2.734 27.434 1.00 68.81 270 GLN A N 1
ATOM 2261 C CA . GLN A 1 270 ? -9.850 -1.893 27.888 1.00 68.81 270 GLN A CA 1
ATOM 2262 C C . GLN A 1 270 ? -9.353 -0.447 27.967 1.00 68.81 270 GLN A C 1
ATOM 2264 O O . GLN A 1 270 ? -8.738 -0.043 28.957 1.00 68.81 270 GLN A O 1
ATOM 2269 N N . TYR A 1 271 ? -9.559 0.306 26.886 1.00 74.44 271 TYR A N 1
ATOM 2270 C CA . TYR A 1 271 ? -9.243 1.734 26.838 1.00 74.44 271 TYR A CA 1
ATOM 2271 C C . TYR A 1 271 ? -10.281 2.555 27.611 1.00 74.44 271 TYR A C 1
ATOM 2273 O O . TYR A 1 271 ? -11.419 2.123 27.811 1.00 74.44 271 TYR A O 1
ATOM 2281 N N . THR A 1 272 ? -9.876 3.737 28.072 1.00 79.88 272 THR A N 1
ATOM 2282 C CA . THR A 1 272 ? -10.786 4.680 28.732 1.00 79.88 272 THR A CA 1
ATOM 2283 C C . THR A 1 272 ? -11.695 5.367 27.710 1.00 79.88 272 THR A C 1
ATOM 2285 O O . THR A 1 272 ? -11.401 5.404 26.514 1.00 79.88 272 THR A O 1
ATOM 2288 N N . LYS A 1 273 ? -12.800 5.953 28.184 1.00 85.00 273 LYS A N 1
ATOM 2289 C CA . LYS A 1 273 ? -13.708 6.752 27.347 1.00 85.00 273 LYS A CA 1
ATOM 2290 C C . LYS A 1 273 ? -12.959 7.866 26.602 1.00 85.00 273 LYS A C 1
ATOM 2292 O O . LYS A 1 273 ? -13.071 7.972 25.387 1.00 85.00 273 LYS A O 1
ATOM 2297 N N . GLU A 1 274 ? -12.124 8.615 27.322 1.00 85.62 274 GLU A N 1
ATOM 2298 C CA . GLU A 1 274 ? -11.312 9.708 26.769 1.00 85.62 274 GLU A CA 1
ATOM 2299 C C . GLU A 1 274 ? -10.385 9.237 25.641 1.00 85.62 274 GLU A C 1
ATOM 2301 O O . GLU A 1 274 ? -10.224 9.914 24.629 1.00 85.62 274 GLU A O 1
ATOM 2306 N N . GLN A 1 275 ? -9.794 8.047 25.787 1.00 85.50 275 GLN A N 1
ATOM 2307 C CA . GLN A 1 275 ? -8.947 7.451 24.757 1.00 85.50 275 GLN A CA 1
ATOM 2308 C C . GLN A 1 275 ? -9.748 7.150 23.482 1.00 85.50 275 GLN A C 1
ATOM 2310 O O . GLN A 1 275 ? -9.313 7.514 22.388 1.00 85.50 275 GLN A O 1
ATOM 2315 N N . TYR A 1 276 ? -10.940 6.562 23.609 1.00 87.44 276 TYR A N 1
ATOM 2316 C CA . TYR A 1 276 ? -11.815 6.347 22.456 1.00 87.44 276 TYR A CA 1
ATOM 2317 C C . TYR A 1 276 ? -12.317 7.652 21.835 1.00 87.44 276 TYR A C 1
ATOM 2319 O O . TYR A 1 276 ? -12.440 7.720 20.613 1.00 87.44 276 TYR A O 1
ATOM 2327 N N . ASP A 1 277 ? -12.559 8.695 22.630 1.00 89.19 277 ASP A N 1
ATOM 2328 C CA . ASP A 1 277 ? -12.940 10.011 22.113 1.00 89.19 277 ASP A CA 1
ATOM 2329 C C . ASP A 1 277 ? -11.821 10.625 21.262 1.00 89.19 277 ASP A C 1
ATOM 2331 O O . ASP A 1 277 ? -12.083 11.105 20.156 1.00 89.19 277 ASP A O 1
ATOM 2335 N N . VAL A 1 278 ? -10.563 10.539 21.712 1.00 88.31 278 VAL A N 1
ATOM 2336 C CA . VAL A 1 278 ? -9.400 10.973 20.919 1.00 88.31 278 VAL A CA 1
ATOM 2337 C C . VAL A 1 278 ? -9.303 10.178 19.616 1.00 88.31 278 VAL A C 1
ATOM 2339 O O . VAL A 1 278 ? -9.149 10.772 18.550 1.00 88.31 278 VAL A O 1
ATOM 2342 N N . GLU A 1 279 ? -9.426 8.849 19.676 1.00 89.56 279 GLU A N 1
ATOM 2343 C CA . GLU A 1 279 ? -9.375 7.980 18.492 1.00 89.56 279 GLU A CA 1
ATOM 2344 C C . GLU A 1 279 ? -10.483 8.345 17.482 1.00 89.56 279 GLU A C 1
ATOM 2346 O O . GLU A 1 279 ? -10.229 8.515 16.287 1.00 89.56 279 GLU A O 1
ATOM 2351 N N . ARG A 1 280 ? -11.708 8.550 17.976 1.00 90.94 280 ARG A N 1
ATOM 2352 C CA . ARG A 1 280 ? -12.892 8.917 17.193 1.00 90.94 280 ARG A CA 1
ATOM 2353 C C . ARG A 1 280 ? -12.753 10.282 16.519 1.00 90.94 280 ARG A C 1
ATOM 2355 O O . ARG A 1 280 ? -13.087 10.409 15.342 1.00 90.94 280 ARG A O 1
ATOM 2362 N N . VAL A 1 281 ? -12.282 11.299 17.243 1.00 90.62 281 VAL A N 1
ATOM 2363 C CA . VAL A 1 281 ? -12.054 12.648 16.693 1.00 90.62 281 VAL A CA 1
ATOM 2364 C C . VAL A 1 281 ? -10.986 12.611 15.606 1.00 90.62 281 VAL A C 1
ATOM 2366 O O . VAL A 1 281 ? -11.126 13.272 14.582 1.00 90.62 281 VAL A O 1
ATOM 2369 N N . GLU A 1 282 ? -9.935 11.822 15.800 1.00 89.88 282 GLU A N 1
ATOM 2370 C CA . GLU A 1 282 ? -8.850 11.699 14.830 1.00 89.88 282 GLU A CA 1
ATOM 2371 C C . GLU A 1 282 ? -9.259 10.961 13.557 1.00 89.88 282 GLU A C 1
ATOM 2373 O O . GLU A 1 282 ? -8.845 11.372 12.480 1.00 89.88 282 GLU A O 1
ATOM 2378 N N . PHE A 1 283 ? -10.121 9.945 13.635 1.00 88.75 283 PHE A N 1
ATOM 2379 C CA . PHE A 1 283 ? -10.678 9.321 12.429 1.00 88.75 283 PHE A CA 1
ATOM 2380 C C . PHE A 1 283 ? -11.554 10.267 11.595 1.00 88.75 283 PHE A C 1
ATOM 2382 O O . PHE A 1 283 ? -11.758 10.003 10.414 1.00 88.75 283 PHE A O 1
ATOM 2389 N N . LYS A 1 284 ? -12.092 11.340 12.185 1.00 85.75 284 LYS A N 1
ATOM 2390 C CA . LYS A 1 284 ? -12.941 12.320 11.485 1.00 85.75 284 LYS A CA 1
ATOM 2391 C C . LYS A 1 284 ? -12.155 13.429 10.778 1.00 85.75 284 LYS A C 1
ATOM 2393 O O . LYS A 1 284 ? -12.776 14.213 10.062 1.00 85.75 284 LYS A O 1
ATOM 2398 N N . LYS A 1 285 ? -10.844 13.524 11.005 1.00 79.62 285 LYS A N 1
ATOM 2399 C CA . LYS A 1 285 ? -9.954 14.490 10.344 1.00 79.62 285 LYS A CA 1
ATOM 2400 C C . LYS A 1 285 ? -9.479 13.960 8.996 1.00 79.62 285 LYS A C 1
ATOM 2402 O O . LYS A 1 285 ? -9.399 14.785 8.062 1.00 79.62 285 LYS A O 1
#

Radius of gyration: 24.28 Å; chains: 1; bounding box: 55×32×67 Å

Secondary structure (DSSP, 8-state):
-HHHHHHHHHHHHHHHHHHH--S-HHHHHHHHHHHHHHHHHHHHHHHH---GGGTHHHHHHHHHHHHHHHHTTSS-HHHHHHHHHHHHHHHH--HHHHHHHHTTTTEEEEEE-TTS-HHHHHHHHHHHHHHTT--EEEEE--S-TTHHHHHHHHHHHSS--TTSSS---SPPTT------SGGGGTHHHHHHHHHHHHIIIIIHHHHHTT-EEEEES-HHHHHHHHHHTT---TTHHHHHTSS--SEEEEE---HHHHHHHHHTSSS-----HHHHHHHHHHHT-

pLDDT: mean 81.19, std 15.43, range [30.48, 96.44]